Protein AF-X1LFN4-F1 (afdb_monomer_lite)

Foldseek 3Di:
DQADWDWDQDPVVRDTDTDRADNVRDDDPPQPCPDPVSPVPPPDPDDDPQWDWDQDPVVRDIDIDHPPDQWDADDVGQWIWGCDPDPPQRKTFTGDSVHTQWIQGNVRDIDGPDDFDWDFDDPDDDDDDDPPDDDDDQRQGTPDTRPPPDDNQEAEDEQPDPDPPDRAPPPPSDDQVQQQGWYQHPVVRDIDGRPGDDHPD

Secondary structure (DSSP, 8-state):
-PPPEEEEEETTTTEEEEEE--TTS--------SSTTSSTT---PPPPTTEEEEEETTTTEEEEEE----EEE-SSSS-EEES-SSTT---EEEEETTEEEEEE-TTS-EEES----EEEE--SSPPP--TT--------EEEEESSS---TT-EEE--SS-STT----SSS---GGGTT-EEEETTTTEEEE--------

Radius of gyration: 41.18 Å; chains: 1; bounding box: 76×44×119 Å

pLDDT: mean 80.74, std 12.99, range [44.16, 96.81]

Structure (mmCIF, N/CA/C/O backbone):
data_AF-X1LFN4-F1
#
_entry.id   AF-X1LFN4-F1
#
loop_
_atom_site.group_PDB
_atom_site.id
_atom_site.type_symbol
_atom_site.label_atom_id
_atom_site.label_alt_id
_atom_site.label_comp_id
_atom_site.label_asym_id
_atom_site.label_entity_id
_atom_site.label_seq_id
_atom_site.pdbx_PDB_ins_code
_atom_site.Cartn_x
_atom_site.Cartn_y
_atom_site.Cartn_z
_atom_site.occupancy
_atom_site.B_iso_or_equiv
_atom_site.auth_seq_id
_atom_site.auth_comp_id
_atom_site.auth_asym_id
_atom_site.auth_atom_id
_atom_site.pdbx_PDB_model_num
ATOM 1 N N . MET A 1 1 ? -19.724 29.012 64.030 1.00 47.12 1 MET A N 1
ATOM 2 C CA . MET A 1 1 ? -21.123 28.593 64.254 1.00 47.12 1 MET A CA 1
ATOM 3 C C . MET A 1 1 ? -21.216 27.139 63.834 1.00 47.12 1 MET A C 1
ATOM 5 O O . MET A 1 1 ? -20.793 26.833 62.727 1.00 47.12 1 MET A O 1
ATOM 9 N N . ALA A 1 2 ? -21.621 26.248 64.741 1.00 51.03 2 ALA A N 1
ATOM 10 C CA . ALA A 1 2 ? -21.773 24.825 64.441 1.00 51.03 2 ALA A CA 1
ATOM 11 C C . ALA A 1 2 ? -22.815 24.658 63.321 1.00 51.03 2 ALA A C 1
ATOM 13 O O . ALA A 1 2 ? -23.856 25.310 63.379 1.00 51.03 2 ALA A O 1
ATOM 14 N N . GLY A 1 3 ? -22.495 23.870 62.289 1.00 59.41 3 GLY A N 1
ATOM 15 C CA . GLY A 1 3 ? -23.338 23.700 61.101 1.00 59.41 3 GLY A CA 1
ATOM 16 C C . GLY A 1 3 ? -24.766 23.298 61.463 1.00 59.41 3 GLY A C 1
ATOM 17 O O . GLY A 1 3 ? -24.989 22.612 62.463 1.00 59.41 3 GLY A O 1
ATOM 18 N N . ALA A 1 4 ? -25.738 23.768 60.680 1.00 67.19 4 ALA A N 1
ATOM 19 C CA . ALA A 1 4 ? -27.135 23.422 60.890 1.00 67.19 4 ALA A CA 1
ATOM 20 C C . ALA A 1 4 ? -27.283 21.891 60.876 1.00 67.19 4 ALA A C 1
ATOM 22 O O . ALA A 1 4 ? -26.872 21.219 59.930 1.00 67.19 4 ALA A O 1
ATOM 23 N N . LEU A 1 5 ? -27.819 21.340 61.968 1.00 70.75 5 LEU A N 1
ATOM 24 C CA . LEU A 1 5 ? -28.066 19.909 62.094 1.00 70.75 5 LEU A CA 1
ATOM 25 C C . LEU A 1 5 ? -29.236 19.543 61.183 1.00 70.75 5 LEU A C 1
ATOM 27 O O . LEU A 1 5 ? -30.338 20.060 61.372 1.00 70.75 5 LEU A O 1
ATOM 31 N N . LEU A 1 6 ? -29.004 18.641 60.231 1.00 76.19 6 LEU A N 1
ATOM 32 C CA . LEU A 1 6 ? -30.079 18.050 59.448 1.00 76.19 6 LEU A CA 1
ATOM 33 C C . LEU A 1 6 ? -30.532 16.763 60.137 1.00 76.19 6 LEU A C 1
ATOM 35 O O . LEU A 1 6 ? -29.716 15.920 60.520 1.00 76.19 6 LEU A O 1
ATOM 39 N N . TRP A 1 7 ? -31.840 16.634 60.321 1.00 82.50 7 TRP A N 1
ATOM 40 C CA . TRP A 1 7 ? -32.456 15.444 60.889 1.00 82.50 7 TRP A CA 1
ATOM 41 C C . TRP A 1 7 ? -32.982 14.568 59.763 1.00 82.50 7 TRP A C 1
ATOM 43 O O . TRP A 1 7 ? -33.758 15.035 58.933 1.00 82.50 7 TRP A O 1
ATOM 53 N N . ILE A 1 8 ? -32.581 13.300 59.753 1.00 83.12 8 ILE A N 1
ATOM 54 C CA . ILE A 1 8 ? -33.081 12.305 58.800 1.00 83.12 8 ILE A CA 1
ATOM 55 C C . ILE A 1 8 ? -33.762 11.188 59.577 1.00 83.12 8 ILE A C 1
ATOM 57 O O . ILE A 1 8 ? -33.309 10.800 60.656 1.00 83.12 8 ILE A O 1
ATOM 61 N N . TRP A 1 9 ? -34.881 10.702 59.051 1.00 90.25 9 TRP A N 1
ATOM 62 C CA . TRP A 1 9 ? -35.584 9.560 59.611 1.00 90.25 9 TRP A CA 1
ATOM 63 C C . TRP A 1 9 ? -34.891 8.266 59.176 1.00 90.25 9 TRP A C 1
ATOM 65 O O . TRP A 1 9 ? -34.857 7.939 57.992 1.00 90.25 9 TRP A O 1
ATOM 75 N N . ASP A 1 10 ? -34.330 7.539 60.137 1.00 87.31 10 ASP A N 1
ATOM 76 C CA . ASP A 1 10 ? -33.771 6.206 59.943 1.00 87.31 10 ASP A CA 1
ATOM 77 C C . ASP A 1 10 ? -34.914 5.188 60.007 1.00 87.31 10 ASP A C 1
ATOM 79 O O . ASP A 1 10 ? -35.413 4.854 61.084 1.00 87.31 10 ASP A O 1
ATOM 83 N N . THR A 1 11 ? -35.357 4.722 58.839 1.00 86.81 11 THR A N 1
ATOM 84 C CA . THR A 1 11 ? -36.456 3.757 58.700 1.00 86.81 11 THR A CA 1
ATOM 85 C C . THR A 1 11 ? -36.099 2.367 59.215 1.00 86.81 11 THR A C 1
ATOM 87 O O . THR A 1 11 ? -36.998 1.651 59.648 1.00 86.81 11 THR A O 1
ATOM 90 N N . ALA A 1 12 ? -34.817 1.993 59.218 1.00 86.50 12 ALA A N 1
ATOM 91 C CA . ALA A 1 12 ? -34.370 0.696 59.718 1.00 86.50 12 ALA A CA 1
ATOM 92 C C . ALA A 1 12 ? -34.445 0.627 61.250 1.00 86.50 12 ALA A C 1
ATOM 94 O O . ALA A 1 12 ? -34.772 -0.418 61.806 1.00 86.50 12 ALA A O 1
ATOM 95 N N . ASN A 1 13 ? -34.185 1.747 61.932 1.00 89.25 13 ASN A N 1
ATOM 96 C CA . ASN A 1 13 ? -34.193 1.822 63.396 1.00 89.25 13 ASN A CA 1
ATOM 97 C C . ASN A 1 13 ? -35.365 2.630 63.985 1.00 89.25 13 ASN A C 1
ATOM 99 O O . ASN A 1 13 ? -35.433 2.796 65.203 1.00 89.25 13 ASN A O 1
ATOM 103 N N . GLY A 1 14 ? -36.262 3.160 63.148 1.00 93.88 14 GLY A N 1
ATOM 104 C CA . GLY A 1 14 ? -37.457 3.903 63.561 1.00 93.88 14 GLY A CA 1
ATOM 105 C C . GLY A 1 14 ? -37.169 5.154 64.396 1.00 93.88 14 GLY A C 1
ATOM 106 O O . GLY A 1 14 ? -37.887 5.421 65.361 1.00 93.88 14 GLY A O 1
ATOM 107 N N . LYS A 1 15 ? -36.102 5.901 64.086 1.00 95.06 15 LYS A N 1
ATOM 108 C CA . LYS A 1 15 ? -35.678 7.070 64.879 1.00 95.06 15 LYS A CA 1
ATOM 109 C C . LYS A 1 15 ? -35.123 8.203 64.018 1.00 95.06 15 LYS A C 1
ATOM 111 O O . LYS A 1 15 ? -34.596 7.976 62.936 1.00 95.06 15 LYS A O 1
ATOM 116 N N . TRP A 1 16 ? -35.166 9.431 64.532 1.00 90.25 16 TRP A N 1
ATOM 117 C CA . TRP A 1 16 ? -34.481 10.570 63.913 1.00 90.25 16 TRP A CA 1
ATOM 118 C C . TRP A 1 16 ? -32.980 10.545 64.240 1.00 90.25 16 TRP A C 1
ATOM 120 O O . TRP A 1 16 ? -32.598 10.511 65.412 1.00 90.25 16 TRP A O 1
ATOM 130 N N . VAL A 1 17 ? -32.127 10.592 63.215 1.00 88.06 17 VAL A N 1
ATOM 131 C CA . VAL A 1 17 ? -30.661 10.641 63.330 1.00 88.06 17 VAL A CA 1
ATOM 132 C C . VAL A 1 17 ? -30.157 12.012 62.880 1.00 88.06 17 VAL A C 1
ATOM 134 O O . VAL A 1 17 ? -30.643 12.578 61.900 1.00 88.06 17 VAL A O 1
ATOM 137 N N . LYS A 1 18 ? -29.187 12.564 63.618 1.00 85.31 18 LYS A N 1
ATOM 138 C CA . LYS A 1 18 ? -28.515 13.822 63.270 1.00 85.31 18 LYS A CA 1
ATOM 139 C C . LYS A 1 18 ? -27.381 13.542 62.294 1.00 85.31 18 LYS A C 1
ATOM 141 O O . LYS A 1 18 ? -26.503 12.743 62.611 1.00 85.31 18 LYS A O 1
ATOM 146 N N . LEU A 1 19 ? -27.351 14.259 61.179 1.00 76.69 19 LEU A N 1
ATOM 147 C CA . LEU A 1 19 ? -26.207 14.281 60.274 1.00 76.69 19 LEU A CA 1
ATOM 148 C C . LEU A 1 19 ? -25.595 15.680 60.242 1.00 76.69 19 LEU A C 1
ATOM 150 O O . LEU A 1 19 ? -26.296 16.695 60.309 1.00 76.69 19 LEU A O 1
ATOM 154 N N . ALA A 1 20 ? -24.264 15.724 60.195 1.00 66.94 20 ALA A N 1
ATOM 155 C CA . ALA A 1 20 ? -23.525 16.971 60.094 1.00 66.94 20 ALA A CA 1
ATOM 156 C C . ALA A 1 20 ? -23.717 17.549 58.683 1.00 66.94 20 ALA A C 1
ATOM 158 O O . ALA A 1 20 ? -23.165 17.030 57.715 1.00 66.94 20 ALA A O 1
ATOM 159 N N . GLY A 1 21 ? -24.534 18.597 58.567 1.00 68.00 21 GLY A N 1
ATOM 160 C CA . GLY A 1 21 ? -24.658 19.391 57.347 1.00 68.00 21 GLY A CA 1
ATOM 161 C C . GLY A 1 21 ? -23.534 20.422 57.223 1.00 68.00 21 GLY A C 1
ATOM 162 O O . GLY A 1 21 ? -22.809 20.707 58.181 1.00 68.00 21 GLY A O 1
ATOM 163 N N . THR A 1 22 ? -23.402 21.024 56.042 1.00 71.31 22 THR A N 1
ATOM 164 C CA . THR A 1 22 ? -22.570 22.222 55.865 1.00 71.31 22 THR A CA 1
ATOM 165 C C . THR A 1 22 ? -23.157 23.407 56.648 1.00 71.31 22 THR A C 1
ATOM 167 O O . THR A 1 22 ? -24.275 23.355 57.167 1.00 71.31 22 THR A O 1
ATOM 170 N N . ALA A 1 23 ? -22.427 24.524 56.732 1.00 69.88 23 ALA A N 1
ATOM 171 C CA . ALA A 1 23 ? -22.894 25.733 57.421 1.00 69.88 23 ALA A CA 1
ATOM 172 C C . ALA A 1 23 ? -24.222 26.302 56.870 1.00 69.88 23 ALA A C 1
ATOM 174 O O . ALA A 1 23 ? -24.888 27.061 57.567 1.00 69.88 23 ALA A O 1
ATOM 175 N N . THR A 1 24 ? -24.624 25.914 55.655 1.00 72.56 24 THR A N 1
ATOM 176 C CA . THR A 1 24 ? -25.891 26.299 55.013 1.00 72.56 24 THR A CA 1
ATOM 177 C C . THR A 1 24 ? -26.996 25.245 55.148 1.00 72.56 24 THR A C 1
ATOM 179 O O . THR A 1 24 ? -28.068 25.418 54.579 1.00 72.56 24 THR A O 1
ATOM 182 N N . GLY A 1 25 ? -26.764 24.155 55.890 1.00 68.31 25 GLY A N 1
ATOM 183 C CA . GLY A 1 25 ? -27.732 23.066 56.056 1.00 68.31 25 GLY A CA 1
ATOM 184 C C . GLY A 1 25 ? -27.851 22.137 54.845 1.00 68.31 25 GLY A C 1
ATOM 185 O O . GLY A 1 25 ? -28.771 21.325 54.794 1.00 68.31 25 GLY A O 1
ATOM 186 N N . ALA A 1 26 ? -26.930 22.227 53.881 1.00 68.88 26 ALA A N 1
ATOM 187 C CA . ALA A 1 26 ? -26.869 21.300 52.759 1.00 68.88 26 ALA A CA 1
ATOM 188 C C . ALA A 1 26 ? -26.078 20.042 53.145 1.00 68.88 26 ALA A C 1
ATOM 190 O O . ALA A 1 26 ? -25.039 20.118 53.804 1.00 68.88 26 ALA A O 1
ATOM 191 N N . MET A 1 27 ? -26.543 18.880 52.699 1.00 74.31 27 MET A N 1
ATOM 192 C CA . MET A 1 27 ? -25.713 17.680 52.645 1.00 74.31 27 MET A CA 1
ATOM 193 C C . MET A 1 27 ? -24.984 17.650 51.307 1.00 74.31 27 MET A C 1
ATOM 195 O O . MET A 1 27 ? -25.626 17.727 50.264 1.00 74.31 27 MET A O 1
ATOM 199 N N . SER A 1 28 ? -23.658 17.511 51.332 1.00 68.44 28 SER A N 1
ATOM 200 C CA . SER A 1 28 ? -22.906 17.136 50.135 1.00 68.44 28 SER A CA 1
ATOM 201 C C . SER A 1 28 ? -22.729 15.624 50.143 1.00 68.44 28 SER A C 1
ATOM 203 O O . SER A 1 28 ? -21.936 15.092 50.920 1.00 68.44 28 SER A O 1
ATOM 205 N N . ILE A 1 29 ? -23.511 14.929 49.322 1.00 72.81 29 ILE A N 1
ATOM 206 C CA . ILE A 1 29 ? -23.258 13.527 49.007 1.00 72.81 29 ILE A CA 1
ATOM 207 C C . ILE A 1 29 ? -22.219 13.550 47.887 1.00 72.81 29 ILE A C 1
ATOM 209 O O . ILE A 1 29 ? -22.562 13.696 46.717 1.00 72.81 29 ILE A O 1
ATOM 213 N N . HIS A 1 30 ? -20.938 13.466 48.247 1.00 66.88 30 HIS A N 1
ATOM 214 C CA . HIS A 1 30 ? -19.908 13.127 47.272 1.00 66.88 30 HIS A CA 1
ATOM 215 C C . HIS A 1 30 ? -20.067 11.637 46.981 1.00 66.88 30 HIS A C 1
ATOM 217 O O . HIS A 1 30 ? -19.590 10.803 47.749 1.00 66.88 30 HIS A O 1
ATOM 223 N N . ALA A 1 31 ? -20.786 11.301 45.911 1.00 65.50 31 ALA A N 1
ATOM 224 C CA . ALA A 1 31 ? -20.647 9.990 45.300 1.00 65.50 31 ALA A CA 1
ATOM 225 C C . ALA A 1 31 ? -19.212 9.924 44.769 1.00 65.50 31 ALA A C 1
ATOM 227 O O . ALA A 1 31 ? -18.900 10.489 43.722 1.00 65.50 31 ALA A O 1
ATOM 228 N N . ILE A 1 32 ? -18.311 9.360 45.567 1.00 71.81 32 ILE A 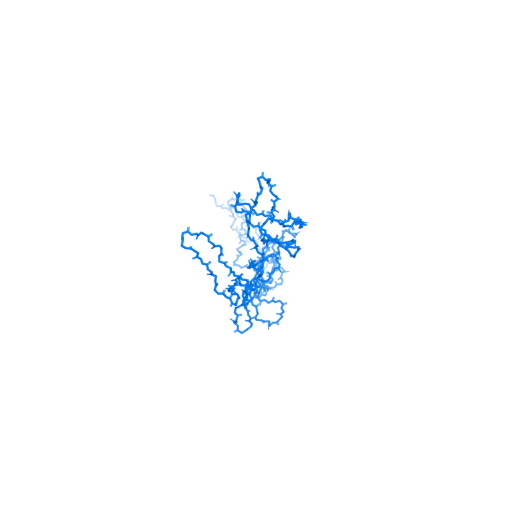N 1
ATOM 229 C CA . ILE A 1 32 ? -16.975 9.028 45.096 1.00 71.81 32 ILE A CA 1
ATOM 230 C C . ILE A 1 32 ? -17.191 7.880 44.112 1.00 71.81 32 ILE A C 1
ATOM 232 O O . ILE A 1 32 ? -17.697 6.829 44.492 1.00 71.81 32 ILE A O 1
ATOM 236 N N . VAL A 1 33 ? -16.909 8.140 42.840 1.00 72.81 33 VAL A N 1
ATOM 237 C CA . VAL A 1 33 ? -16.867 7.116 41.799 1.00 72.81 33 VAL A CA 1
ATOM 238 C C . VAL A 1 33 ? -15.421 6.640 41.779 1.00 72.81 33 VAL A C 1
ATOM 240 O O . VAL A 1 33 ? -14.576 7.270 41.144 1.00 72.81 33 VAL A O 1
ATOM 243 N N . ASP A 1 34 ? -15.120 5.599 42.551 1.00 78.94 34 ASP A N 1
ATOM 244 C CA . ASP A 1 34 ? -13.789 4.983 42.576 1.00 78.94 34 ASP A CA 1
ATOM 245 C C . ASP A 1 34 ? -13.587 4.106 41.331 1.00 78.94 34 ASP A C 1
ATOM 247 O O . ASP A 1 34 ? -12.476 3.965 40.817 1.00 78.94 34 ASP A O 1
ATOM 251 N N . TYR A 1 35 ? -14.686 3.570 40.802 1.00 74.50 35 TYR A N 1
ATOM 252 C CA . TYR A 1 35 ? -14.739 2.722 39.627 1.00 74.50 35 TYR A CA 1
ATOM 253 C C . TYR A 1 35 ? -15.950 3.069 38.752 1.00 74.50 35 TYR A C 1
ATOM 255 O O . TYR A 1 35 ? -16.990 3.522 39.221 1.00 74.50 35 TYR A O 1
ATOM 263 N N . LEU A 1 36 ? -15.855 2.804 37.445 1.00 70.62 36 LEU A N 1
ATOM 264 C CA . LEU A 1 36 ? -16.951 3.056 36.495 1.00 70.62 36 LEU A CA 1
ATOM 265 C C . LEU A 1 36 ? -18.222 2.233 36.770 1.00 70.62 36 LEU A C 1
ATOM 267 O O . LEU A 1 36 ? -19.265 2.542 36.211 1.00 70.62 36 LEU A O 1
ATOM 271 N N . ASN A 1 37 ? -18.169 1.191 37.599 1.00 68.56 37 ASN A N 1
ATOM 272 C CA . ASN A 1 37 ? -19.361 0.458 38.034 1.00 68.56 37 ASN A CA 1
ATOM 273 C C . ASN A 1 37 ? -20.065 1.106 39.243 1.00 68.56 37 ASN A C 1
ATOM 275 O O . ASN A 1 37 ? -21.159 0.667 39.589 1.00 68.56 37 ASN A O 1
ATOM 279 N N . ASP A 1 38 ? -19.494 2.148 39.859 1.00 71.44 38 ASP A N 1
ATOM 280 C CA . ASP A 1 38 ? -20.121 2.882 40.972 1.00 71.44 38 ASP A CA 1
ATOM 281 C C . ASP A 1 38 ? -21.223 3.844 40.496 1.00 71.44 38 ASP A C 1
ATOM 283 O O . ASP A 1 38 ? -22.054 4.311 41.279 1.00 71.44 38 ASP A O 1
ATOM 287 N N . ILE A 1 39 ? -21.275 4.129 39.193 1.00 75.06 39 ILE A N 1
ATOM 288 C CA . ILE A 1 39 ? -22.380 4.854 38.567 1.00 75.06 39 ILE A CA 1
ATOM 289 C C . ILE A 1 39 ? -23.522 3.869 38.282 1.00 75.06 39 ILE A C 1
ATOM 291 O O . ILE A 1 39 ? -23.602 3.252 37.226 1.00 75.06 39 ILE A O 1
ATOM 295 N N . GLY A 1 40 ? -24.414 3.707 39.265 1.00 61.28 40 GLY A N 1
ATOM 296 C CA . GLY A 1 40 ? -25.489 2.698 39.309 1.00 61.28 40 GLY A CA 1
ATOM 297 C C . GLY A 1 40 ? -26.567 2.734 38.210 1.00 61.28 40 GLY A C 1
ATOM 298 O O . GLY A 1 40 ? -27.538 1.993 38.320 1.00 61.28 40 GLY A O 1
ATOM 299 N N . ASP A 1 41 ? -26.409 3.555 37.168 1.00 69.56 41 ASP A N 1
ATOM 300 C CA . ASP A 1 41 ? -27.254 3.568 35.958 1.00 69.56 41 ASP A CA 1
ATOM 301 C C . ASP A 1 41 ? -26.476 3.178 34.684 1.00 69.56 41 ASP A C 1
ATOM 303 O O . ASP A 1 41 ? -26.932 3.347 33.556 1.00 69.56 41 ASP A O 1
ATOM 307 N N . VAL A 1 42 ? -25.268 2.630 34.827 1.00 69.25 42 VAL A N 1
ATOM 308 C CA . VAL A 1 42 ? -24.518 2.112 33.680 1.00 69.25 42 VAL A CA 1
ATOM 309 C C . VAL A 1 42 ? -24.939 0.675 33.404 1.00 69.25 42 VAL A C 1
ATOM 311 O O . VAL A 1 42 ? -24.252 -0.291 33.717 1.00 69.25 42 VAL A O 1
ATOM 314 N N . ASN A 1 43 ? -26.119 0.542 32.795 1.00 70.50 43 ASN A N 1
ATOM 315 C CA . ASN A 1 43 ? -26.619 -0.713 32.238 1.00 70.50 43 ASN A CA 1
ATOM 316 C C . ASN A 1 43 ? -26.103 -0.915 30.802 1.00 70.50 43 ASN A C 1
ATOM 318 O O . ASN A 1 43 ? -26.878 -1.024 29.850 1.00 70.50 43 ASN A O 1
ATOM 322 N N . VAL A 1 44 ? -24.779 -0.917 30.638 1.00 72.12 44 VAL A N 1
ATOM 323 C CA . VAL A 1 44 ? -24.126 -1.253 29.365 1.00 72.12 44 VAL A CA 1
ATOM 324 C C . VAL A 1 44 ? -23.416 -2.594 29.501 1.00 72.12 44 VAL A C 1
ATOM 326 O O . VAL A 1 44 ? -22.919 -2.942 30.572 1.00 72.12 44 VAL A O 1
ATOM 329 N N . ALA A 1 45 ? -23.389 -3.372 28.417 1.00 74.56 45 ALA A N 1
ATOM 330 C CA . ALA A 1 45 ? -22.650 -4.627 28.391 1.00 74.56 45 ALA A CA 1
ATOM 331 C C . ALA A 1 45 ? -21.172 -4.378 28.734 1.00 74.56 45 ALA A C 1
ATOM 333 O O . ALA A 1 45 ? -20.596 -3.371 28.313 1.00 74.56 45 ALA A O 1
ATOM 334 N N . ALA A 1 46 ? -20.568 -5.299 29.491 1.00 77.12 46 ALA A N 1
ATOM 335 C CA . ALA A 1 46 ? -19.152 -5.217 29.819 1.00 77.12 46 ALA A CA 1
ATOM 336 C C . ALA A 1 46 ? -18.322 -5.110 28.524 1.00 77.12 46 ALA A C 1
ATOM 338 O O . ALA A 1 46 ? -18.611 -5.836 27.566 1.00 77.12 46 ALA A O 1
ATOM 339 N N . PRO A 1 47 ? -17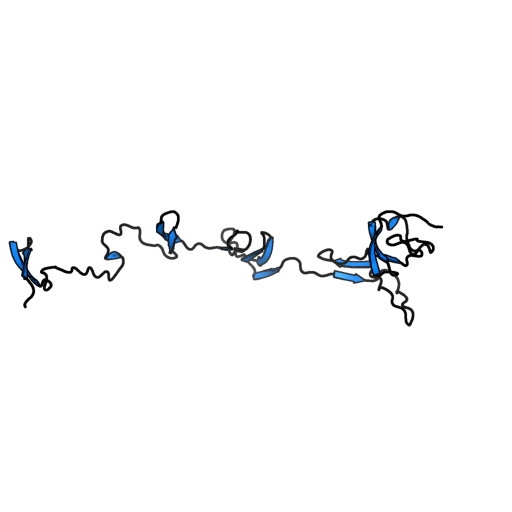.309 -4.228 28.470 1.00 79.88 47 PRO A N 1
ATOM 340 C CA . PRO A 1 47 ? -16.410 -4.176 27.330 1.00 79.88 47 PRO A CA 1
ATOM 341 C C . PRO A 1 47 ? -15.727 -5.532 27.143 1.00 79.88 47 PRO A C 1
ATOM 343 O O . PRO A 1 47 ? -15.322 -6.170 28.114 1.00 79.88 47 PRO A O 1
ATOM 346 N N . THR A 1 48 ? -15.574 -5.955 25.894 1.00 85.81 48 THR A N 1
ATOM 347 C CA . THR A 1 48 ? -14.698 -7.076 25.536 1.00 85.81 48 THR A CA 1
ATOM 348 C C . THR A 1 48 ? -13.265 -6.578 25.359 1.00 85.81 48 THR A C 1
ATOM 350 O O . THR A 1 48 ? -13.049 -5.414 25.008 1.00 85.81 48 THR A O 1
ATOM 353 N N . ASP A 1 49 ? -12.283 -7.460 25.544 1.00 86.94 49 ASP A N 1
ATOM 354 C CA . ASP A 1 49 ? -10.883 -7.150 25.242 1.00 86.94 49 ASP A CA 1
ATOM 355 C C . ASP A 1 49 ? -10.721 -6.632 23.802 1.00 86.94 49 ASP A C 1
ATOM 357 O O . ASP A 1 49 ? -11.407 -7.070 22.875 1.00 86.94 49 ASP A O 1
ATOM 361 N N . GLY A 1 50 ? -9.820 -5.662 23.618 1.00 85.25 50 GLY A N 1
ATOM 362 C CA . GLY A 1 50 ? -9.552 -5.039 22.316 1.00 85.25 50 GLY A CA 1
ATOM 363 C C . GLY A 1 50 ? -10.559 -3.965 21.884 1.00 85.25 50 GLY A C 1
ATOM 364 O O . GLY A 1 50 ? -10.425 -3.412 20.793 1.00 85.25 50 GLY A O 1
ATOM 365 N N . TYR A 1 51 ? -11.553 -3.633 22.711 1.00 90.00 51 TYR A N 1
ATOM 366 C CA . TYR A 1 51 ? -12.425 -2.485 22.462 1.00 90.00 51 TYR A CA 1
ATOM 367 C C . TYR A 1 51 ? -11.776 -1.180 22.939 1.00 90.00 51 TYR A C 1
ATOM 369 O O . TYR A 1 51 ? -11.137 -1.128 23.988 1.00 90.00 51 TYR A O 1
ATOM 377 N N . VAL A 1 52 ? -11.991 -0.104 22.182 1.00 90.19 52 VAL A N 1
ATOM 378 C CA . VAL A 1 52 ? -11.624 1.268 22.558 1.00 90.19 52 VAL A CA 1
ATOM 379 C C . VAL A 1 52 ? -12.865 2.145 22.652 1.00 90.19 52 VAL A C 1
ATOM 381 O O . VAL A 1 52 ? -13.858 1.916 21.958 1.00 90.19 52 VAL A O 1
ATOM 384 N N . LEU A 1 53 ? -12.796 3.168 23.503 1.00 91.06 53 LEU A N 1
ATOM 385 C CA . LEU A 1 53 ? -13.791 4.232 23.537 1.00 91.06 53 LEU A CA 1
ATOM 386 C C . LEU A 1 53 ? -13.513 5.205 22.386 1.00 91.06 53 LEU A C 1
ATOM 388 O O . LEU A 1 53 ? -12.395 5.704 22.258 1.00 91.06 53 LEU A O 1
ATOM 392 N N . TYR A 1 54 ? -14.514 5.483 21.558 1.00 90.81 54 TYR A N 1
ATOM 393 C CA . TYR A 1 54 ? -14.423 6.475 20.489 1.00 90.81 54 TYR A CA 1
ATOM 394 C C . TYR A 1 54 ? -15.626 7.417 20.533 1.00 90.81 54 TYR A C 1
ATOM 396 O O . TYR A 1 54 ? -16.694 7.058 21.025 1.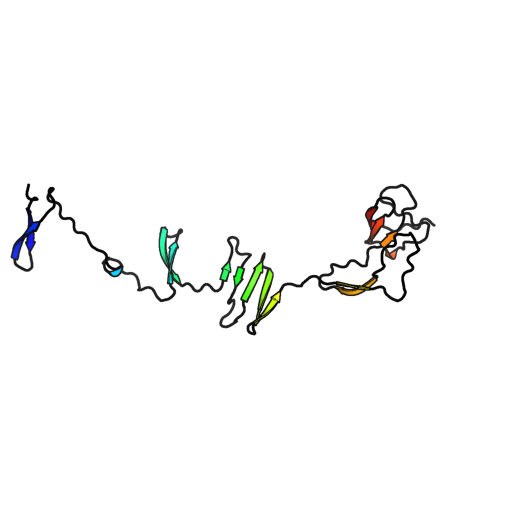00 90.81 54 TYR A O 1
ATOM 404 N N . TRP A 1 55 ? -15.439 8.637 20.039 1.00 94.94 55 TRP A N 1
ATOM 405 C CA . TRP A 1 55 ? -16.518 9.608 19.889 1.00 94.94 55 TRP A CA 1
ATOM 406 C C . TRP A 1 55 ? -17.281 9.343 18.587 1.00 94.94 55 TRP A C 1
ATOM 408 O O . TRP A 1 55 ? -16.684 9.356 17.510 1.00 94.94 55 TRP A O 1
ATOM 418 N N . ASP A 1 56 ? -18.587 9.100 18.681 1.00 94.00 56 ASP A N 1
ATOM 419 C CA . ASP A 1 56 ? -19.484 8.984 17.532 1.00 94.00 56 ASP A CA 1
ATOM 420 C C . ASP A 1 56 ? -20.177 10.333 17.301 1.00 94.00 56 ASP A C 1
ATOM 422 O O . ASP A 1 56 ? -21.132 10.678 17.993 1.00 94.00 56 ASP A O 1
ATOM 426 N N . GLU A 1 57 ? -19.699 11.104 16.321 1.00 96.62 57 GLU A N 1
ATOM 427 C CA . GLU A 1 57 ? -20.249 12.427 15.996 1.00 96.62 57 GLU A CA 1
ATOM 428 C C . GLU A 1 57 ? -21.711 12.369 15.530 1.00 96.62 57 GLU A C 1
ATOM 430 O O . GLU A 1 57 ? -22.478 13.286 15.810 1.00 96.62 57 GLU A O 1
ATOM 435 N N . THR A 1 58 ? -22.126 11.277 14.876 1.00 95.31 58 THR A N 1
ATOM 436 C CA . THR A 1 58 ? -23.512 11.122 14.406 1.00 95.31 58 THR A CA 1
ATOM 437 C C . THR A 1 58 ? -24.467 10.907 15.577 1.00 95.31 58 THR A C 1
ATOM 439 O O . THR A 1 58 ? -25.593 11.401 15.557 1.00 95.31 58 THR A O 1
ATOM 442 N N . ALA A 1 59 ? -24.024 10.178 16.601 1.00 92.44 59 ALA A N 1
ATOM 443 C CA . ALA A 1 59 ? -24.816 9.928 17.801 1.00 92.44 59 ALA A CA 1
ATOM 444 C C . ALA A 1 59 ? -24.616 10.984 18.904 1.00 92.44 59 ALA A C 1
ATOM 446 O O . ALA A 1 59 ? -25.441 11.075 19.810 1.00 92.44 59 ALA A O 1
ATOM 447 N N . GLY A 1 60 ? -23.550 11.786 18.831 1.00 95.62 60 GLY A N 1
ATOM 448 C CA . GLY A 1 60 ? -23.202 12.777 19.848 1.00 95.62 60 GLY A CA 1
ATOM 449 C C . GLY A 1 60 ? -22.790 12.158 21.187 1.00 95.62 60 GLY A C 1
ATOM 450 O O . GLY A 1 60 ? -23.005 12.774 22.231 1.00 95.62 60 GLY A O 1
ATOM 451 N N . GLU A 1 61 ? -22.236 10.942 21.178 1.00 94.69 61 GLU A N 1
ATOM 452 C CA . GLU A 1 61 ? -21.893 10.194 22.392 1.00 94.69 61 GLU A CA 1
ATOM 453 C C . GLU A 1 61 ? -20.620 9.347 22.232 1.00 94.69 61 GLU A C 1
ATOM 455 O O . GLU A 1 61 ? -20.181 9.029 21.123 1.00 94.69 61 GLU A O 1
ATOM 460 N N . PHE A 1 62 ? -20.023 8.955 23.361 1.00 91.88 62 PHE A N 1
ATOM 461 C CA . PHE A 1 62 ? -18.939 7.975 23.371 1.00 91.88 62 PHE A CA 1
ATOM 462 C C . PHE A 1 62 ? -19.492 6.557 23.219 1.00 91.88 62 PHE A C 1
ATOM 464 O O . PHE A 1 62 ? -20.398 6.156 23.947 1.00 91.88 62 PHE A O 1
ATOM 471 N N . LYS A 1 63 ? -18.895 5.769 22.323 1.00 88.19 63 LYS A N 1
ATOM 472 C CA . LYS A 1 63 ? -19.241 4.363 22.090 1.00 88.19 63 LYS A CA 1
ATOM 473 C C . LYS A 1 63 ? -18.016 3.466 22.179 1.00 88.19 63 LYS A C 1
ATOM 475 O O . LYS A 1 63 ? -16.882 3.910 22.010 1.00 88.19 63 LYS A O 1
ATOM 480 N N . LEU A 1 64 ? -18.248 2.181 22.430 1.00 89.75 64 LEU A N 1
ATOM 481 C CA . LEU A 1 64 ? -17.213 1.154 22.360 1.00 89.75 64 LEU A CA 1
ATOM 482 C C . LEU A 1 64 ? -17.088 0.649 20.916 1.00 89.75 64 LEU A C 1
ATOM 484 O O . LEU A 1 64 ? -18.092 0.346 20.272 1.00 89.75 64 LEU A O 1
ATOM 488 N N . LYS A 1 65 ? -15.860 0.520 20.413 1.00 88.38 65 LYS A N 1
ATOM 489 C CA . LYS A 1 65 ? -15.564 -0.055 19.094 1.00 88.38 65 LYS A CA 1
ATOM 490 C C . LYS A 1 65 ? -14.461 -1.087 19.209 1.00 88.38 65 LYS A C 1
ATOM 492 O O . LYS A 1 65 ? -13.412 -0.800 19.776 1.00 88.38 65 LYS A O 1
ATOM 497 N N . ALA A 1 66 ? -14.694 -2.267 18.643 1.00 87.06 66 ALA A N 1
ATOM 498 C CA . ALA A 1 66 ? -13.656 -3.276 18.500 1.00 87.06 66 ALA A CA 1
ATOM 499 C C . ALA A 1 66 ? -12.530 -2.735 17.609 1.00 87.06 66 ALA A C 1
ATOM 501 O O . ALA A 1 66 ? -12.785 -2.263 16.495 1.00 87.06 66 ALA A O 1
ATOM 502 N N . VAL A 1 67 ? -11.286 -2.820 18.074 1.00 84.00 67 VAL A N 1
ATOM 503 C CA . VAL A 1 67 ? -10.111 -2.538 17.247 1.00 84.00 67 VAL A CA 1
ATOM 504 C C . VAL A 1 67 ? -9.759 -3.803 16.474 1.00 84.00 67 VAL A C 1
ATOM 506 O O . VAL A 1 67 ? -8.908 -4.587 16.870 1.00 84.00 67 VAL A O 1
ATOM 509 N N . VAL A 1 68 ? -10.446 -3.998 15.353 1.00 74.81 68 VAL A N 1
ATOM 510 C CA . VAL A 1 68 ? -10.155 -5.031 14.339 1.00 74.81 68 VAL A CA 1
ATOM 511 C C . VAL A 1 68 ? -9.500 -4.401 13.106 1.00 74.81 68 VAL A C 1
ATOM 513 O O . VAL A 1 68 ? -9.794 -4.745 11.966 1.00 74.81 68 VAL A O 1
ATOM 516 N N . GLY A 1 69 ? -8.666 -3.384 13.328 1.00 74.06 69 GLY A N 1
ATOM 517 C CA . GLY A 1 69 ? -8.055 -2.616 12.251 1.00 74.06 69 GLY A CA 1
ATOM 518 C C . GLY A 1 69 ? -6.997 -3.433 11.519 1.00 74.06 69 GLY A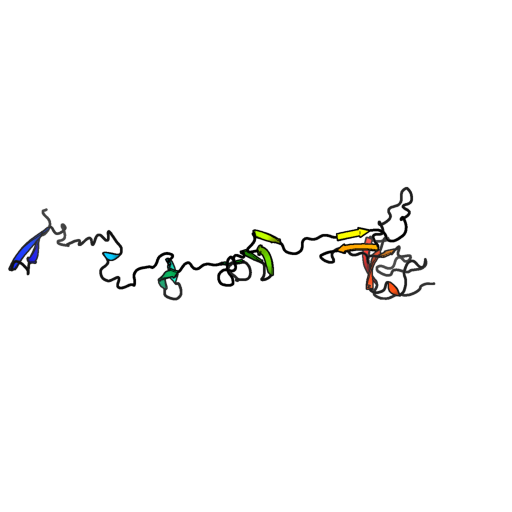 C 1
ATOM 519 O O . GLY A 1 69 ? -5.853 -3.468 11.949 1.00 74.06 69 GLY A O 1
ATOM 520 N N . THR A 1 70 ? -7.358 -4.019 10.380 1.00 87.62 70 THR A N 1
ATOM 521 C CA . THR A 1 70 ? -6.408 -4.653 9.449 1.00 87.62 70 THR A CA 1
ATOM 522 C C . THR A 1 70 ? -5.771 -3.641 8.494 1.00 87.62 70 THR A C 1
ATOM 524 O O . THR A 1 70 ? -5.099 -4.017 7.534 1.00 87.62 70 THR A O 1
ATOM 527 N N . LYS A 1 71 ? -6.028 -2.344 8.704 1.00 91.81 71 LYS A N 1
ATOM 528 C CA . LYS A 1 71 ? -5.703 -1.285 7.756 1.00 91.81 71 LYS A CA 1
ATOM 529 C C . LYS A 1 71 ? -5.456 0.059 8.436 1.00 91.81 71 LYS A C 1
ATOM 531 O O . LYS A 1 71 ? -6.243 0.482 9.280 1.00 91.81 71 LYS A O 1
ATOM 536 N N . ILE A 1 72 ? -4.414 0.754 7.994 1.00 93.12 72 ILE A N 1
ATOM 537 C CA . ILE A 1 72 ? -4.232 2.201 8.160 1.00 93.12 72 ILE A CA 1
ATOM 538 C C . ILE A 1 72 ? -4.655 2.843 6.839 1.00 93.12 72 ILE A C 1
ATOM 540 O O . ILE A 1 72 ? -4.200 2.398 5.792 1.00 93.12 72 ILE A O 1
ATOM 544 N N . ILE A 1 73 ? -5.526 3.848 6.868 1.00 94.62 73 ILE A N 1
ATOM 545 C CA . ILE A 1 73 ? -6.065 4.511 5.672 1.00 94.62 73 ILE A CA 1
ATOM 546 C C . ILE A 1 73 ? -6.045 6.027 5.865 1.00 94.62 73 ILE A C 1
ATOM 548 O O . ILE A 1 73 ? -6.169 6.500 6.998 1.00 94.62 73 ILE A O 1
ATOM 552 N N . ASP A 1 74 ? -5.846 6.771 4.784 1.00 96.06 74 ASP A N 1
ATOM 553 C CA . ASP A 1 74 ? -5.925 8.227 4.785 1.00 96.06 74 ASP A CA 1
ATOM 554 C C . ASP A 1 74 ? -7.371 8.749 4.670 1.00 96.06 74 ASP A C 1
ATOM 556 O O . ASP A 1 74 ? -8.342 8.007 4.839 1.00 96.06 74 ASP A O 1
ATOM 560 N N . ALA A 1 75 ? -7.521 10.066 4.498 1.00 96.12 75 ALA A N 1
ATOM 561 C CA . ALA A 1 75 ? -8.809 10.744 4.623 1.00 96.12 75 ALA A CA 1
ATOM 562 C C . ALA A 1 75 ? -9.738 10.544 3.416 1.00 96.12 75 ALA A C 1
ATOM 564 O O . ALA A 1 75 ? -10.956 10.517 3.596 1.00 96.12 75 ALA A O 1
ATOM 565 N N . ASP A 1 76 ? -9.190 10.436 2.205 1.00 94.44 76 ASP A N 1
ATOM 566 C CA . ASP A 1 76 ? -9.971 10.204 0.984 1.00 94.44 76 ASP A CA 1
ATOM 567 C C . ASP A 1 76 ? -10.069 8.715 0.612 1.00 94.44 76 ASP A C 1
ATOM 569 O O . ASP A 1 76 ? -10.927 8.330 -0.186 1.00 94.44 76 ASP A O 1
ATOM 573 N N . GLY A 1 77 ? -9.286 7.866 1.278 1.00 93.94 77 GLY A N 1
ATOM 574 C CA . GLY A 1 77 ? -9.423 6.423 1.234 1.00 93.94 77 GLY A CA 1
ATOM 575 C C . GLY A 1 77 ? -8.655 5.753 0.103 1.00 93.94 77 GLY A C 1
ATOM 576 O O . GLY A 1 77 ? -8.859 4.555 -0.126 1.00 93.94 77 GLY A O 1
ATOM 577 N N . ASP A 1 78 ? -7.798 6.483 -0.612 1.00 95.31 78 ASP A N 1
ATOM 578 C CA . ASP A 1 78 ? -7.039 5.941 -1.738 1.00 95.31 78 ASP A CA 1
ATOM 579 C C . ASP A 1 78 ? -5.625 5.471 -1.362 1.00 95.31 78 ASP A C 1
ATOM 581 O O . ASP A 1 78 ? -5.009 4.689 -2.101 1.00 95.31 78 ASP A O 1
ATOM 585 N N . THR A 1 79 ? -5.135 5.876 -0.189 1.00 96.81 79 THR A N 1
ATOM 586 C CA . THR A 1 79 ? -3.805 5.532 0.306 1.00 96.81 79 THR A CA 1
ATOM 587 C C . THR A 1 79 ? -3.927 4.741 1.603 1.00 96.81 79 THR A C 1
ATOM 589 O O . THR A 1 79 ? -4.561 5.162 2.574 1.00 96.81 79 THR A O 1
ATOM 592 N N . SER A 1 80 ? -3.334 3.543 1.632 1.00 96.06 80 SER A N 1
ATOM 593 C CA . SER A 1 80 ? -3.488 2.637 2.772 1.00 96.06 80 SER A CA 1
ATOM 594 C C . SER A 1 80 ? -2.303 1.703 3.001 1.00 96.06 80 SER A C 1
ATOM 596 O O . SER A 1 80 ? -1.535 1.398 2.091 1.00 96.06 80 SER A O 1
ATOM 598 N N . VAL A 1 81 ? -2.182 1.213 4.235 1.00 95.94 81 VAL A N 1
ATOM 599 C CA . VAL A 1 81 ? -1.361 0.055 4.599 1.00 95.94 81 VAL A CA 1
ATOM 600 C C . VAL A 1 81 ? -2.295 -1.033 5.117 1.00 95.94 81 VAL A C 1
ATOM 602 O O . VAL A 1 81 ? -2.916 -0.848 6.159 1.00 95.94 81 VAL A O 1
ATOM 605 N N . ASP A 1 82 ? -2.401 -2.144 4.394 1.00 94.94 82 ASP A N 1
ATOM 606 C CA . ASP A 1 82 ? -3.273 -3.281 4.701 1.00 94.94 82 ASP A CA 1
ATOM 607 C C . ASP A 1 82 ? -2.422 -4.442 5.242 1.00 94.94 82 ASP A C 1
ATOM 609 O O . ASP A 1 82 ? -1.410 -4.770 4.629 1.00 94.94 82 ASP A O 1
ATOM 613 N N . VAL A 1 83 ? -2.826 -5.088 6.336 1.00 93.19 83 VAL A N 1
ATOM 614 C CA . VAL A 1 83 ? -2.197 -6.324 6.850 1.00 93.19 83 VAL A CA 1
ATOM 615 C C . VAL A 1 83 ? -3.038 -7.578 6.588 1.00 93.19 83 VAL A C 1
ATOM 617 O O . VAL A 1 83 ? -2.502 -8.677 6.604 1.00 93.19 83 VAL A O 1
ATOM 620 N N . GLU A 1 84 ? -4.340 -7.424 6.311 1.00 87.12 84 GLU A N 1
ATOM 621 C CA . GLU A 1 84 ? -5.249 -8.531 5.974 1.00 87.12 84 GLU A CA 1
ATOM 622 C C . GLU A 1 84 ? -6.378 -8.023 5.055 1.00 87.12 84 GLU A C 1
ATOM 624 O O . GLU A 1 84 ? -7.136 -7.119 5.430 1.00 87.12 84 GLU A O 1
ATOM 629 N N . GLN A 1 85 ? -6.506 -8.589 3.846 1.00 87.19 85 GLN A N 1
ATOM 630 C CA . GLN A 1 85 ? -7.690 -8.408 2.979 1.00 87.19 85 GLN A CA 1
ATOM 631 C C . GLN A 1 85 ? -8.600 -9.645 2.974 1.00 87.19 85 GLN A C 1
ATOM 633 O O . GLN A 1 85 ? -9.790 -9.536 2.673 1.00 87.19 85 GLN A O 1
ATOM 638 N N . ALA A 1 86 ? -8.049 -10.801 3.340 1.00 86.44 86 ALA A N 1
ATOM 639 C CA . ALA A 1 86 ? -8.754 -12.042 3.621 1.00 86.44 86 ALA A CA 1
ATOM 640 C C . ALA A 1 86 ? -8.205 -12.659 4.919 1.00 86.44 86 ALA A C 1
ATOM 642 O O . ALA A 1 86 ? -7.128 -12.281 5.380 1.00 86.44 86 ALA A O 1
ATOM 643 N N . ALA A 1 87 ? -8.954 -13.591 5.512 1.00 88.19 87 ALA A N 1
ATOM 644 C CA . ALA A 1 87 ? -8.516 -14.289 6.717 1.00 88.19 87 ALA A CA 1
ATOM 645 C C . ALA A 1 87 ? -7.221 -15.073 6.455 1.00 88.19 87 ALA A C 1
ATOM 647 O O . ALA A 1 87 ? -7.155 -15.801 5.463 1.00 88.19 87 ALA A O 1
ATOM 648 N N . ASP A 1 88 ? -6.256 -14.944 7.372 1.00 87.12 88 ASP A N 1
ATOM 649 C CA . ASP A 1 88 ? -4.996 -15.708 7.390 1.00 87.12 88 ASP A CA 1
ATOM 650 C C . ASP A 1 88 ? -4.144 -15.522 6.123 1.00 87.12 88 ASP A C 1
ATOM 652 O O . ASP A 1 88 ? -3.494 -16.439 5.630 1.00 87.12 88 ASP A O 1
ATOM 656 N N . GLU A 1 89 ? -4.210 -14.331 5.524 1.00 93.19 89 GLU A N 1
ATOM 657 C CA . GLU A 1 89 ? -3.456 -14.057 4.307 1.00 93.19 89 GLU A CA 1
ATOM 658 C C . GLU A 1 89 ? -1.962 -13.836 4.589 1.00 93.19 89 GLU A C 1
ATOM 660 O O . GLU A 1 89 ? -1.139 -14.152 3.735 1.00 93.19 89 GLU A O 1
ATOM 665 N N . ASP A 1 90 ? -1.610 -13.318 5.771 1.00 93.44 90 ASP A N 1
ATOM 666 C CA . ASP A 1 90 ? -0.239 -12.983 6.187 1.00 93.44 90 ASP A CA 1
ATOM 667 C C . ASP A 1 90 ? 0.506 -12.055 5.205 1.00 93.44 90 ASP A C 1
ATOM 669 O O . ASP A 1 90 ? 1.725 -12.126 5.045 1.00 93.44 90 ASP A O 1
ATOM 673 N N . ILE A 1 91 ? -0.215 -11.157 4.524 1.00 94.94 91 ILE A N 1
ATOM 674 C CA . ILE A 1 91 ? 0.356 -10.250 3.517 1.00 94.94 91 ILE A CA 1
ATOM 675 C C . ILE A 1 91 ? 0.197 -8.795 3.945 1.00 94.94 91 ILE A C 1
ATOM 677 O O . ILE A 1 91 ? -0.915 -8.313 4.155 1.00 94.94 91 ILE A O 1
ATOM 681 N N . ILE A 1 92 ? 1.305 -8.048 3.931 1.00 95.56 92 ILE A N 1
ATOM 682 C CA . ILE A 1 92 ? 1.297 -6.592 4.132 1.00 95.56 92 ILE A CA 1
ATOM 683 C C . ILE A 1 92 ? 1.333 -5.886 2.776 1.00 95.56 92 ILE A C 1
ATOM 685 O O . ILE A 1 92 ? 2.198 -6.168 1.948 1.00 95.56 92 ILE A O 1
ATOM 689 N N . ARG A 1 93 ? 0.435 -4.925 2.548 1.00 95.38 93 ARG A N 1
ATOM 690 C CA . ARG A 1 93 ? 0.356 -4.132 1.312 1.00 95.38 93 ARG A CA 1
ATOM 691 C C . ARG A 1 93 ? 0.368 -2.649 1.610 1.00 95.38 93 ARG A C 1
ATOM 693 O O . ARG A 1 93 ? -0.363 -2.201 2.481 1.00 95.38 93 ARG A O 1
ATOM 700 N N . GLY A 1 94 ? 1.130 -1.882 0.842 1.00 96.00 94 GLY A N 1
ATOM 701 C CA . GLY A 1 94 ? 1.029 -0.426 0.790 1.00 96.00 94 GLY A CA 1
ATOM 702 C C . GLY A 1 94 ? 0.414 0.002 -0.535 1.00 96.00 94 GLY A C 1
ATOM 703 O O . GLY A 1 94 ? 0.925 -0.378 -1.590 1.00 96.00 94 GLY A O 1
ATOM 704 N N . LYS A 1 95 ? -0.661 0.788 -0.489 1.00 95.56 95 LYS A N 1
ATOM 705 C CA . LYS A 1 95 ? -1.343 1.360 -1.654 1.00 95.56 95 LYS A CA 1
ATOM 706 C C . LYS A 1 95 ? -1.187 2.874 -1.676 1.00 95.56 95 LYS A C 1
ATOM 708 O O . LYS A 1 95 ? -1.236 3.498 -0.621 1.00 95.56 95 LYS A O 1
ATOM 713 N N . VAL A 1 96 ? -1.028 3.439 -2.870 1.00 95.56 96 VAL A N 1
ATOM 714 C CA . VAL A 1 96 ? -1.000 4.886 -3.129 1.00 95.56 96 VAL A CA 1
ATOM 715 C C . VAL A 1 96 ? -1.903 5.160 -4.323 1.00 95.56 96 VAL A C 1
ATOM 717 O O . VAL A 1 96 ? -1.731 4.516 -5.361 1.00 95.56 96 VAL A O 1
ATOM 720 N N . ALA A 1 97 ? -2.864 6.077 -4.185 1.00 94.94 97 ALA A N 1
ATOM 721 C CA . ALA A 1 97 ? -3.851 6.369 -5.230 1.00 94.94 97 ALA A CA 1
ATOM 722 C C . ALA A 1 97 ? -4.548 5.098 -5.773 1.00 94.94 97 ALA A C 1
ATOM 724 O O . ALA A 1 97 ? -4.742 4.922 -6.977 1.00 94.94 97 ALA A O 1
ATOM 725 N N . GLY A 1 98 ? -4.847 4.146 -4.883 1.00 91.56 98 GLY A N 1
ATOM 726 C CA . GLY A 1 98 ? -5.470 2.860 -5.206 1.00 91.56 98 GLY A CA 1
ATOM 727 C C . GLY A 1 98 ? -4.550 1.799 -5.831 1.00 91.56 98 GLY A C 1
ATOM 728 O O . GLY A 1 98 ? -4.991 0.665 -6.020 1.00 91.56 98 GLY A O 1
ATOM 729 N N . VAL A 1 99 ? -3.282 2.111 -6.122 1.00 91.44 99 VAL A N 1
ATOM 730 C CA . VAL A 1 99 ? -2.312 1.184 -6.734 1.00 91.44 99 VAL A CA 1
ATOM 731 C C . VAL A 1 99 ? -1.385 0.589 -5.674 1.00 91.44 99 VAL A C 1
ATOM 733 O O . VAL A 1 99 ? -0.862 1.309 -4.829 1.00 91.44 99 VAL A O 1
ATOM 736 N N . GLU A 1 100 ? -1.139 -0.724 -5.723 1.00 94.12 100 GLU A N 1
ATOM 737 C CA . GLU A 1 100 ? -0.188 -1.398 -4.826 1.00 94.12 100 GLU A CA 1
ATOM 738 C C . GLU A 1 100 ? 1.260 -0.977 -5.140 1.00 94.12 100 GLU A C 1
ATOM 740 O O . GLU A 1 100 ? 1.797 -1.265 -6.211 1.00 94.12 100 GLU A O 1
ATOM 745 N N . ALA A 1 101 ? 1.886 -0.278 -4.194 1.00 93.94 101 ALA A N 1
ATOM 746 C CA . ALA A 1 101 ? 3.257 0.223 -4.273 1.00 93.94 101 ALA A CA 1
ATOM 747 C C . ALA A 1 101 ? 4.252 -0.640 -3.476 1.00 93.94 101 ALA A C 1
ATOM 749 O O . ALA A 1 101 ? 5.431 -0.723 -3.833 1.00 93.94 101 ALA A O 1
ATOM 750 N N . LEU A 1 102 ? 3.771 -1.296 -2.416 1.00 94.06 102 LEU A N 1
ATOM 751 C CA . LEU A 1 102 ? 4.518 -2.210 -1.553 1.00 94.06 102 LEU A CA 1
ATOM 752 C C . LEU A 1 102 ? 3.702 -3.483 -1.348 1.00 94.06 102 LEU A C 1
ATOM 754 O O . LEU A 1 102 ? 2.508 -3.414 -1.074 1.00 94.06 102 LEU A O 1
ATOM 758 N N . HIS A 1 103 ? 4.371 -4.625 -1.392 1.00 94.75 103 HIS A N 1
ATOM 759 C CA . HIS A 1 103 ? 3.793 -5.921 -1.081 1.00 94.75 103 HIS A CA 1
ATOM 760 C C . HIS A 1 103 ? 4.825 -6.761 -0.336 1.00 94.75 103 HIS A C 1
ATOM 762 O O . HIS A 1 103 ? 5.948 -6.917 -0.806 1.00 94.75 103 HIS A O 1
ATOM 768 N N . ILE A 1 104 ? 4.465 -7.296 0.824 1.00 96.00 104 ILE A N 1
ATOM 769 C CA . ILE A 1 104 ? 5.257 -8.267 1.577 1.00 96.00 104 ILE A CA 1
ATOM 770 C C . ILE A 1 104 ? 4.421 -9.534 1.651 1.00 96.00 104 ILE A C 1
ATOM 772 O O . ILE A 1 104 ? 3.386 -9.554 2.309 1.00 96.00 104 ILE A O 1
ATOM 776 N N . SER A 1 105 ? 4.861 -10.565 0.938 1.00 95.06 105 SER A N 1
ATOM 777 C CA . SER A 1 105 ? 4.168 -11.856 0.886 1.00 95.06 105 SER A CA 1
ATOM 778 C C . SER A 1 105 ? 4.196 -12.588 2.236 1.00 95.06 105 SER A C 1
ATOM 780 O O . SER A 1 105 ? 5.060 -12.310 3.068 1.00 95.06 105 SER A O 1
ATOM 782 N N . ALA A 1 106 ? 3.355 -13.617 2.389 1.00 95.50 106 ALA A N 1
ATOM 783 C CA . ALA A 1 106 ? 3.313 -14.498 3.566 1.00 95.50 106 ALA A CA 1
ATOM 784 C C . ALA A 1 106 ? 4.652 -15.171 3.921 1.00 95.50 106 ALA A C 1
ATOM 786 O O . ALA A 1 106 ? 4.879 -15.581 5.054 1.00 95.50 106 ALA A O 1
ATOM 787 N N . VAL A 1 107 ? 5.581 -15.269 2.965 1.00 95.62 107 VAL A N 1
ATOM 788 C CA . VAL A 1 107 ? 6.934 -15.809 3.192 1.00 95.62 107 VAL A CA 1
ATOM 789 C C . VAL A 1 107 ? 7.977 -14.724 3.497 1.00 95.62 107 VAL A C 1
ATOM 791 O O . VAL A 1 107 ? 9.172 -15.009 3.543 1.00 95.62 107 VAL A O 1
ATOM 794 N N . GLY A 1 108 ? 7.555 -13.469 3.671 1.00 94.25 108 GLY A N 1
ATOM 795 C CA . GLY A 1 108 ? 8.421 -12.332 3.991 1.00 94.25 108 GLY A CA 1
ATOM 796 C C . GLY A 1 108 ? 9.163 -11.726 2.795 1.00 94.25 108 GLY A C 1
ATOM 797 O O . GLY A 1 108 ? 10.042 -10.886 2.984 1.00 94.25 108 GLY A O 1
ATOM 798 N N . ILE A 1 109 ? 8.837 -12.121 1.557 1.00 95.12 109 ILE A N 1
ATOM 799 C CA . ILE A 1 109 ? 9.430 -11.502 0.361 1.00 95.12 109 ILE A CA 1
ATOM 800 C C . ILE A 1 109 ? 8.765 -10.153 0.117 1.00 95.12 109 ILE A C 1
ATOM 802 O O . ILE A 1 109 ? 7.555 -10.096 -0.106 1.00 95.12 109 ILE A O 1
ATOM 806 N N . GLN A 1 110 ? 9.580 -9.100 0.100 1.00 95.38 110 GLN A N 1
ATOM 807 C CA . GLN A 1 11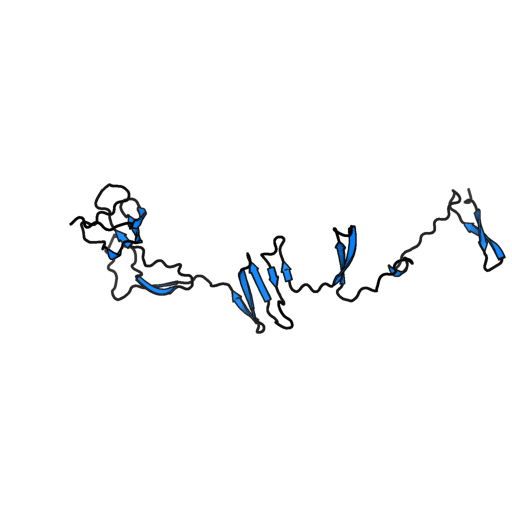0 ? 9.183 -7.756 -0.294 1.00 95.38 110 GLN A CA 1
ATOM 808 C C . GLN A 1 110 ? 9.264 -7.589 -1.816 1.00 95.38 110 GLN A C 1
ATOM 810 O O . GLN A 1 110 ? 10.311 -7.791 -2.431 1.00 95.38 110 GLN A O 1
ATOM 815 N N . THR A 1 111 ? 8.175 -7.125 -2.410 1.00 91.25 111 THR A N 1
ATOM 816 C CA . THR A 1 111 ? 8.096 -6.648 -3.787 1.00 91.25 111 THR A CA 1
ATOM 817 C C . THR A 1 111 ? 7.622 -5.200 -3.793 1.00 91.25 111 THR A C 1
ATOM 819 O O . THR A 1 111 ? 6.682 -4.830 -3.093 1.00 91.25 111 THR A O 1
ATOM 822 N N . LEU A 1 112 ? 8.297 -4.370 -4.580 1.00 88.25 112 LEU A N 1
ATOM 823 C CA . LEU A 1 112 ? 7.916 -2.985 -4.838 1.00 88.25 112 LEU A CA 1
ATOM 824 C C . LEU A 1 112 ? 7.320 -2.889 -6.244 1.00 88.25 112 LEU A C 1
ATOM 826 O O . LEU A 1 112 ? 7.574 -3.758 -7.086 1.00 88.25 112 LEU A O 1
ATOM 830 N N . ALA A 1 113 ? 6.582 -1.813 -6.520 1.00 83.12 113 ALA A N 1
ATOM 831 C CA . ALA A 1 113 ? 6.213 -1.468 -7.890 1.00 83.12 113 ALA A CA 1
ATOM 832 C C . ALA A 1 113 ? 7.449 -1.482 -8.817 1.00 83.12 113 ALA A C 1
ATOM 834 O O . ALA A 1 113 ? 8.582 -1.255 -8.365 1.00 83.12 113 ALA A O 1
ATOM 835 N N . LYS A 1 114 ? 7.222 -1.786 -10.108 1.00 78.88 114 LYS A N 1
ATOM 836 C CA . LYS A 1 114 ? 8.278 -1.941 -11.126 1.00 78.88 114 LYS A CA 1
ATOM 837 C C . LYS A 1 114 ? 9.307 -0.817 -10.993 1.00 78.88 114 LYS A C 1
ATOM 839 O O . LYS A 1 114 ? 8.972 0.350 -11.143 1.00 78.88 114 LYS A O 1
ATOM 844 N N . GLN A 1 115 ? 10.545 -1.196 -10.697 1.00 78.00 115 GLN A N 1
ATOM 845 C CA . GLN A 1 115 ? 11.667 -0.269 -10.621 1.00 78.00 115 GLN A CA 1
ATOM 846 C C . GLN A 1 115 ? 12.159 0.038 -12.040 1.00 78.00 115 GLN A C 1
ATOM 848 O O . GLN A 1 115 ? 12.292 -0.889 -12.852 1.00 78.00 115 GLN A O 1
ATOM 853 N N . SER A 1 116 ? 12.447 1.312 -12.312 1.00 87.19 116 SER A N 1
ATOM 854 C CA . SER A 1 116 ? 13.001 1.764 -13.590 1.00 87.19 116 SER A CA 1
ATOM 855 C C . SER A 1 116 ? 14.325 1.058 -13.856 1.00 87.19 116 SER A C 1
ATOM 857 O O . SER A 1 116 ? 15.231 1.040 -13.016 1.00 87.19 116 SER A O 1
ATOM 859 N N . ARG A 1 117 ? 14.420 0.415 -15.022 1.00 90.31 117 ARG A N 1
ATOM 860 C CA . ARG A 1 117 ? 15.685 -0.085 -15.561 1.00 90.31 117 ARG A CA 1
ATOM 861 C C . ARG A 1 117 ? 15.585 -0.244 -17.069 1.00 90.31 117 ARG A C 1
ATOM 863 O O . ARG A 1 117 ? 14.650 -0.865 -17.577 1.00 90.31 117 ARG A O 1
ATOM 870 N N . ALA A 1 118 ? 16.634 0.196 -17.746 1.00 93.69 118 ALA A N 1
ATOM 871 C CA . ALA A 1 118 ? 16.859 -0.075 -19.152 1.00 93.69 118 ALA A CA 1
ATOM 872 C C . ALA A 1 118 ? 18.329 -0.441 -19.386 1.00 93.69 118 ALA A C 1
ATOM 874 O O . ALA A 1 118 ? 19.229 0.020 -18.678 1.00 93.69 118 ALA A O 1
ATOM 875 N N . ARG A 1 119 ? 18.576 -1.294 -20.378 1.00 94.44 119 ARG A N 1
ATOM 876 C CA . ARG A 1 119 ? 19.905 -1.537 -20.941 1.00 94.44 119 ARG A CA 1
ATOM 877 C C . ARG A 1 119 ? 19.797 -1.535 -22.448 1.00 94.44 119 ARG A C 1
ATOM 879 O O . ARG A 1 119 ? 19.323 -2.501 -23.050 1.00 94.44 119 ARG A O 1
ATOM 886 N N . ALA A 1 120 ? 20.325 -0.470 -23.022 1.00 94.00 120 ALA A N 1
ATOM 887 C CA . ALA A 1 120 ? 20.449 -0.306 -24.451 1.00 94.00 120 ALA A CA 1
ATOM 888 C C . ALA A 1 120 ? 21.886 -0.562 -24.921 1.00 94.00 120 ALA A C 1
ATOM 890 O O . ALA A 1 120 ? 22.843 -0.459 -24.149 1.00 94.00 120 ALA A O 1
ATOM 891 N N . TYR A 1 121 ? 22.031 -0.939 -26.184 1.00 92.88 121 TYR A N 1
ATOM 892 C CA . TYR A 1 121 ? 23.303 -1.235 -26.831 1.00 92.88 121 TYR A CA 1
ATOM 893 C C . TYR A 1 121 ? 23.250 -0.890 -28.322 1.00 92.88 121 TYR A C 1
ATOM 895 O O . TYR A 1 121 ? 22.189 -0.629 -28.889 1.00 92.88 121 TYR A O 1
ATOM 903 N N . LEU A 1 122 ? 24.419 -0.870 -28.954 1.00 92.62 122 LEU A N 1
ATOM 904 C CA . LEU A 1 122 ? 24.560 -0.683 -30.392 1.00 92.62 122 LEU A CA 1
ATOM 905 C C . LEU A 1 122 ? 24.471 -2.037 -31.103 1.00 92.62 122 LEU A C 1
ATOM 907 O O . LEU A 1 122 ? 25.233 -2.955 -30.799 1.00 92.62 122 LEU A O 1
ATOM 911 N N . ILE A 1 123 ? 23.545 -2.170 -32.050 1.00 90.19 123 ILE A N 1
ATOM 912 C CA . ILE A 1 123 ? 23.398 -3.372 -32.869 1.00 90.19 123 ILE A CA 1
ATOM 913 C C . ILE A 1 123 ? 24.442 -3.364 -33.998 1.00 90.19 123 ILE A C 1
ATOM 915 O O . ILE A 1 123 ? 24.517 -2.431 -34.795 1.00 90.19 123 ILE A O 1
ATOM 919 N N . ALA A 1 124 ? 25.176 -4.476 -34.089 1.00 80.69 124 ALA A N 1
ATOM 920 C CA . ALA A 1 124 ? 25.948 -4.984 -35.230 1.00 80.69 124 ALA A CA 1
ATOM 921 C C . ALA A 1 124 ? 27.243 -4.272 -35.671 1.00 80.69 124 ALA A C 1
ATOM 923 O O . ALA A 1 124 ? 28.106 -4.966 -36.204 1.00 80.69 124 ALA A O 1
ATOM 924 N N . THR A 1 125 ? 27.448 -2.971 -35.458 1.00 86.44 125 THR A N 1
ATOM 925 C CA . THR A 1 125 ? 28.709 -2.312 -35.874 1.00 86.44 125 THR A CA 1
ATOM 926 C C . THR A 1 125 ? 29.121 -1.189 -34.943 1.00 86.44 125 THR A C 1
ATOM 928 O O . THR A 1 125 ? 28.260 -0.423 -34.523 1.00 86.44 125 THR A O 1
ATOM 931 N N . ASP A 1 126 ? 30.426 -1.030 -34.716 1.00 90.75 126 ASP A N 1
ATOM 932 C CA . ASP A 1 126 ? 30.974 0.109 -33.980 1.00 90.75 126 ASP A CA 1
ATOM 933 C C . ASP A 1 126 ? 30.580 1.439 -34.629 1.00 90.75 126 ASP A C 1
ATOM 935 O O . ASP A 1 126 ? 30.574 1.602 -35.853 1.00 90.75 126 ASP A O 1
ATOM 939 N N . GLN A 1 127 ? 30.264 2.421 -33.791 1.00 89.81 127 GLN A N 1
ATOM 940 C CA . GLN A 1 127 ? 30.021 3.778 -34.242 1.00 89.81 127 GLN A CA 1
ATOM 941 C C . GLN A 1 127 ? 31.345 4.536 -34.340 1.00 89.81 127 GLN A C 1
ATOM 943 O O . GLN A 1 127 ? 32.054 4.691 -33.349 1.00 89.81 127 GLN A O 1
ATOM 948 N N . SER A 1 128 ? 31.632 5.086 -35.519 1.00 91.38 128 SER A N 1
ATOM 949 C CA . SER A 1 128 ? 32.729 6.041 -35.683 1.00 91.38 128 SER A CA 1
ATOM 950 C C . SER A 1 128 ? 32.399 7.363 -34.984 1.00 91.38 128 SER A C 1
ATOM 952 O O . SER A 1 128 ? 31.339 7.948 -35.223 1.00 91.38 128 SER A O 1
ATOM 954 N N . ILE A 1 129 ? 33.318 7.841 -34.143 1.00 88.81 129 ILE A N 1
ATOM 955 C CA . ILE A 1 129 ? 33.254 9.145 -33.472 1.00 88.81 129 ILE A CA 1
ATOM 956 C C . ILE A 1 129 ? 34.508 9.924 -33.893 1.00 88.81 129 ILE A C 1
ATOM 958 O O . ILE A 1 129 ? 35.595 9.628 -33.390 1.00 88.81 129 ILE A O 1
ATOM 962 N N . PRO A 1 130 ? 34.399 10.860 -34.852 1.00 90.38 130 PRO A N 1
ATOM 963 C CA . PRO A 1 130 ? 35.541 11.639 -35.311 1.00 90.38 130 PRO A CA 1
ATOM 964 C C . PRO A 1 130 ? 36.136 12.508 -34.198 1.00 90.38 130 PRO A C 1
ATOM 966 O O . PRO A 1 130 ? 35.439 12.985 -33.301 1.00 90.38 130 PRO A O 1
ATOM 969 N N . THR A 1 131 ? 37.445 12.735 -34.268 1.00 94.25 131 THR A N 1
ATOM 970 C CA . THR A 1 131 ? 38.151 13.589 -33.309 1.00 94.25 131 THR A CA 1
ATOM 971 C C . THR A 1 131 ? 37.638 15.023 -33.389 1.00 94.25 131 THR A C 1
ATOM 973 O O . THR A 1 131 ? 37.737 15.653 -34.437 1.00 94.25 131 THR A O 1
ATOM 976 N N . GLY A 1 132 ? 37.175 15.558 -32.259 1.00 90.38 132 GLY A N 1
ATOM 977 C CA . GLY A 1 132 ? 36.712 16.944 -32.152 1.00 90.38 132 GLY A CA 1
ATOM 978 C C . GLY A 1 132 ? 35.227 17.152 -32.455 1.00 90.38 132 GLY A C 1
ATOM 979 O O . GLY A 1 132 ? 34.741 18.260 -32.247 1.00 90.38 132 GLY A O 1
ATOM 980 N N . ASP A 1 133 ? 34.506 16.101 -32.858 1.00 84.75 133 ASP A N 1
ATOM 981 C CA . ASP A 1 133 ? 33.076 16.170 -33.159 1.00 84.75 133 ASP A CA 1
ATOM 982 C C . ASP A 1 133 ? 32.208 15.675 -31.995 1.00 84.75 133 ASP A C 1
ATOM 984 O O . ASP A 1 133 ? 32.552 14.741 -31.265 1.00 84.75 133 ASP A O 1
ATOM 988 N N . TYR A 1 134 ? 31.016 16.261 -31.865 1.00 80.75 134 TYR A N 1
ATOM 989 C CA . TYR A 1 134 ? 29.969 15.772 -30.971 1.00 80.75 134 TYR A CA 1
ATOM 990 C C . TYR A 1 134 ? 29.005 14.872 -31.745 1.00 80.75 134 TYR A C 1
ATOM 992 O O . TYR A 1 134 ? 28.198 15.343 -32.549 1.00 80.75 134 TYR A O 1
ATOM 1000 N N . VAL A 1 135 ? 29.055 13.566 -31.477 1.00 79.62 135 VAL A N 1
ATOM 1001 C CA . VAL A 1 135 ? 28.164 12.582 -32.105 1.00 79.62 135 VAL A CA 1
ATOM 1002 C C . VAL A 1 135 ? 27.301 11.902 -31.043 1.00 79.62 135 VAL A C 1
ATOM 1004 O O . VAL A 1 135 ? 27.808 11.415 -30.035 1.00 79.62 135 VAL A O 1
ATOM 1007 N N . LYS A 1 136 ? 25.982 11.838 -31.272 1.00 82.56 136 LYS A N 1
ATOM 1008 C CA . LYS A 1 136 ? 25.056 11.075 -30.421 1.00 82.56 136 LYS A CA 1
ATOM 1009 C C . LYS A 1 136 ? 25.420 9.592 -30.484 1.00 82.56 136 LYS A C 1
ATOM 1011 O O . LYS A 1 136 ? 25.458 9.029 -31.579 1.00 82.56 136 LYS A O 1
ATOM 1016 N N . VAL A 1 137 ? 25.652 8.964 -29.332 1.00 87.19 137 VAL A N 1
ATOM 1017 C CA . VAL A 1 137 ? 25.872 7.514 -29.257 1.00 87.19 137 VAL A CA 1
ATOM 1018 C C . VAL A 1 137 ? 24.600 6.793 -29.701 1.00 87.19 137 VAL A C 1
ATOM 1020 O O . VAL A 1 137 ? 23.513 7.026 -29.171 1.00 87.19 137 VAL A O 1
ATOM 1023 N N . ARG A 1 138 ? 24.734 5.938 -30.711 1.00 85.81 138 ARG A N 1
ATOM 1024 C CA . ARG A 1 138 ? 23.665 5.123 -31.273 1.00 85.81 138 ARG A CA 1
ATOM 1025 C C . ARG A 1 138 ? 23.432 3.947 -30.337 1.00 85.81 138 ARG A C 1
ATOM 1027 O O . ARG A 1 138 ? 24.279 3.074 -30.197 1.00 85.81 138 ARG A O 1
ATOM 1034 N N . LEU A 1 139 ? 22.270 3.940 -29.704 1.00 90.62 139 LEU A N 1
ATOM 1035 C CA . LEU A 1 139 ? 21.778 2.831 -28.900 1.00 90.62 139 LEU A CA 1
ATOM 1036 C C . LEU A 1 139 ? 20.453 2.398 -29.532 1.00 90.62 139 LEU A C 1
ATOM 1038 O O . LEU A 1 139 ? 19.406 2.964 -29.248 1.00 90.62 139 LEU A O 1
ATOM 1042 N N . ASN A 1 140 ? 20.536 1.484 -30.496 1.00 87.88 140 ASN A N 1
ATOM 1043 C CA . ASN A 1 140 ? 19.419 1.040 -31.340 1.00 87.88 140 ASN A CA 1
ATOM 1044 C C . ASN A 1 140 ? 18.996 -0.409 -31.058 1.00 87.88 140 ASN A C 1
ATOM 1046 O O . ASN A 1 140 ? 18.178 -0.961 -31.789 1.00 87.88 140 ASN A O 1
ATOM 1050 N N . GLY A 1 141 ? 19.576 -1.029 -30.031 1.00 90.25 141 GLY A N 1
ATOM 1051 C CA . GLY A 1 141 ? 19.157 -2.313 -29.494 1.00 90.25 141 GLY A CA 1
ATOM 1052 C C . GLY A 1 141 ? 18.861 -2.219 -28.011 1.00 90.25 141 GLY A C 1
ATOM 1053 O O . GLY A 1 141 ? 19.505 -1.472 -27.277 1.00 90.25 141 GLY A O 1
ATOM 1054 N N . GLU A 1 142 ? 17.901 -3.020 -27.570 1.00 93.56 142 GLU A N 1
ATOM 1055 C CA . GLU A 1 142 ? 17.441 -3.077 -26.188 1.00 93.56 142 GLU A CA 1
ATOM 1056 C C . GLU A 1 142 ? 17.548 -4.514 -25.693 1.00 93.56 142 GLU A C 1
ATOM 1058 O O . GLU A 1 142 ? 17.087 -5.454 -26.340 1.00 93.56 142 GLU A O 1
ATO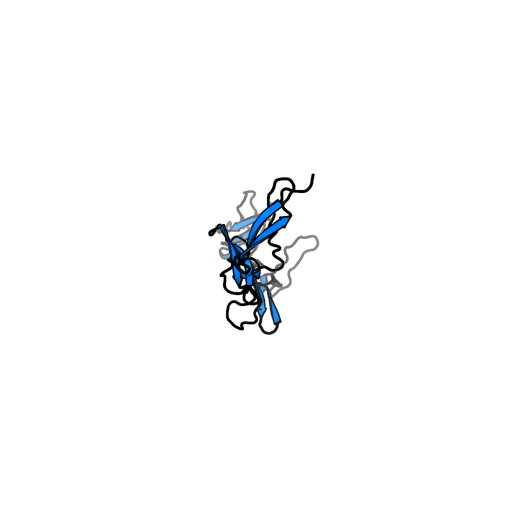M 1063 N N . SER A 1 143 ? 18.237 -4.710 -24.569 1.00 94.12 143 SER A N 1
ATOM 1064 C CA . SER A 1 143 ? 18.290 -6.018 -23.908 1.00 94.12 143 SER A CA 1
ATOM 1065 C C . SER A 1 143 ? 17.157 -6.156 -22.901 1.00 94.12 143 SER A C 1
ATOM 1067 O O . SER A 1 143 ? 16.625 -7.249 -22.724 1.00 94.12 143 SER A O 1
ATOM 1069 N N . TYR A 1 144 ? 16.828 -5.062 -22.220 1.00 92.44 144 TYR A N 1
ATOM 1070 C CA . TYR A 1 144 ? 15.648 -4.929 -21.384 1.00 92.44 144 TYR A CA 1
ATOM 1071 C C . TYR A 1 144 ? 15.287 -3.452 -21.256 1.00 92.44 144 TYR A C 1
ATOM 1073 O O . TYR A 1 144 ? 16.174 -2.604 -21.148 1.00 92.44 144 TYR A O 1
ATOM 1081 N N . ASP A 1 145 ? 13.990 -3.188 -21.194 1.00 92.31 145 ASP A N 1
ATOM 1082 C CA . ASP A 1 145 ? 13.401 -1.934 -20.750 1.00 92.31 145 ASP A CA 1
ATOM 1083 C C . ASP A 1 145 ? 12.110 -2.282 -19.999 1.00 92.31 145 ASP A C 1
ATOM 1085 O O . ASP A 1 145 ? 11.132 -2.757 -20.573 1.00 92.31 145 ASP A O 1
ATOM 1089 N N . ASN A 1 146 ? 12.144 -2.171 -18.673 1.00 88.94 146 ASN A N 1
ATOM 1090 C CA . ASN A 1 146 ? 11.066 -2.683 -17.827 1.00 88.94 146 ASN A CA 1
ATOM 1091 C C . ASN A 1 146 ? 9.842 -1.752 -17.769 1.00 88.94 146 ASN A C 1
ATOM 1093 O O . ASN A 1 146 ? 8.749 -2.216 -17.415 1.00 88.94 146 ASN A O 1
ATOM 1097 N N . GLN A 1 147 ? 10.032 -0.463 -18.055 1.00 88.00 147 GLN A N 1
ATOM 1098 C CA . GLN A 1 147 ? 8.993 0.567 -17.977 1.00 88.00 147 GLN A CA 1
ATOM 1099 C C . GLN A 1 147 ? 8.828 1.348 -19.287 1.00 88.00 147 GLN A C 1
ATOM 1101 O O . GLN A 1 147 ? 8.019 2.270 -19.330 1.00 88.00 147 GLN A O 1
ATOM 1106 N N . ASN A 1 148 ? 9.504 0.921 -20.358 1.00 88.38 148 ASN A N 1
ATOM 1107 C CA . ASN A 1 148 ? 9.433 1.536 -21.681 1.00 88.38 148 ASN A CA 1
ATOM 1108 C C . ASN A 1 148 ? 9.876 3.014 -21.656 1.00 88.38 148 ASN A C 1
ATOM 1110 O O . ASN A 1 148 ? 9.258 3.872 -22.287 1.00 88.38 148 ASN A O 1
ATOM 1114 N N . GLU A 1 149 ? 10.902 3.301 -20.849 1.00 88.12 149 GLU A N 1
ATOM 1115 C CA . GLU A 1 149 ? 11.441 4.644 -20.595 1.00 88.12 149 GLU A CA 1
ATOM 1116 C C . GLU A 1 149 ? 12.606 4.993 -21.527 1.00 88.12 149 GLU A C 1
ATOM 1118 O O . GLU A 1 149 ? 12.957 6.166 -21.673 1.00 88.12 149 GLU A O 1
ATOM 1123 N N . PHE A 1 150 ? 13.238 3.989 -22.135 1.00 89.75 150 PHE A N 1
ATOM 1124 C CA . PHE A 1 150 ? 14.297 4.199 -23.102 1.00 89.75 150 PHE A CA 1
ATOM 1125 C C . PHE A 1 150 ? 13.698 4.351 -24.503 1.00 89.75 150 PHE A C 1
ATOM 1127 O O . PHE A 1 150 ? 13.067 3.447 -25.036 1.00 89.75 150 PHE A O 1
ATOM 1134 N N . ASP A 1 151 ? 13.923 5.513 -25.114 1.00 85.81 151 ASP A N 1
ATOM 1135 C CA . ASP A 1 151 ? 13.456 5.811 -26.466 1.00 85.81 151 ASP A CA 1
ATOM 1136 C C . ASP A 1 151 ? 14.607 5.697 -27.481 1.00 85.81 151 ASP A C 1
ATOM 1138 O O . ASP A 1 151 ? 15.396 6.629 -27.685 1.00 85.81 151 ASP A O 1
ATOM 1142 N N . SER A 1 152 ? 14.697 4.539 -28.142 1.00 81.94 152 SER A N 1
ATOM 1143 C CA . SER A 1 152 ? 15.632 4.289 -29.250 1.00 81.94 152 SER A CA 1
ATOM 1144 C C . SER A 1 152 ? 15.194 4.902 -30.586 1.00 81.94 152 SER A C 1
ATOM 1146 O O . SER A 1 152 ? 15.972 4.905 -31.547 1.00 81.94 152 SER A O 1
ATOM 1148 N N . SER A 1 153 ? 13.974 5.446 -30.670 1.00 72.94 153 SER A N 1
ATOM 1149 C CA . SER A 1 153 ? 13.395 5.962 -31.913 1.00 72.94 153 SER A CA 1
ATOM 1150 C C . SER A 1 153 ? 13.877 7.367 -32.276 1.00 72.94 153 SER A C 1
ATOM 1152 O O . SER A 1 153 ? 13.757 7.763 -33.435 1.00 72.94 153 SER A O 1
ATOM 1154 N N . VAL A 1 154 ? 14.475 8.106 -31.329 1.00 67.31 154 VAL A N 1
ATOM 1155 C CA . VAL A 1 154 ? 14.911 9.494 -31.551 1.00 67.31 154 VAL A CA 1
ATOM 1156 C C . VAL A 1 154 ? 16.007 9.575 -32.620 1.00 67.31 154 VAL A C 1
ATOM 1158 O O . VAL A 1 154 ? 17.193 9.321 -32.348 1.00 67.31 154 VAL A O 1
ATOM 1161 N N . LYS A 1 155 ? 15.615 10.015 -33.818 1.00 68.44 155 LYS A N 1
ATOM 1162 C CA . LYS A 1 155 ? 16.500 10.329 -34.948 1.00 68.44 155 LYS A CA 1
ATOM 1163 C C . LYS A 1 155 ? 17.056 11.754 -34.802 1.00 68.44 155 LYS A C 1
ATOM 1165 O O . LYS A 1 155 ? 16.512 12.587 -34.082 1.00 68.44 155 LYS A O 1
ATOM 1170 N N . SER A 1 156 ? 18.180 12.058 -35.445 1.00 61.53 156 SER A N 1
ATOM 1171 C CA . SER A 1 156 ? 18.775 13.406 -35.414 1.00 61.53 156 SER A CA 1
ATOM 1172 C C . SER A 1 156 ? 19.350 13.758 -36.777 1.00 61.53 156 SER A C 1
ATOM 1174 O O . SER A 1 156 ? 20.075 12.929 -37.326 1.00 61.53 156 SER A O 1
ATOM 1176 N N . GLY A 1 157 ? 19.128 14.984 -37.247 1.00 60.97 157 GLY A N 1
ATOM 1177 C CA . GLY A 1 157 ? 19.647 15.489 -38.521 1.00 60.97 157 GLY A CA 1
ATOM 1178 C C . GLY A 1 157 ? 19.867 17.001 -38.491 1.00 60.97 157 GLY A C 1
ATOM 1179 O O . GLY A 1 157 ? 19.593 17.660 -37.482 1.00 60.97 157 GLY A O 1
ATOM 1180 N N . THR A 1 158 ? 20.423 17.536 -39.570 1.00 53.75 158 THR A N 1
ATOM 1181 C CA . THR A 1 158 ? 20.570 18.977 -39.808 1.00 53.75 158 THR A CA 1
ATOM 1182 C C . THR A 1 158 ? 19.447 19.442 -40.723 1.00 53.75 158 THR A C 1
ATOM 1184 O O . THR A 1 158 ? 19.131 18.766 -41.692 1.00 53.75 158 THR A O 1
ATOM 1187 N N . ALA A 1 159 ? 18.808 20.567 -40.401 1.00 53.88 159 ALA A N 1
ATOM 1188 C CA . ALA A 1 159 ? 17.875 21.193 -41.329 1.00 53.88 159 ALA A CA 1
ATOM 1189 C C . ALA A 1 159 ? 18.674 22.024 -42.345 1.00 53.88 159 ALA A C 1
ATOM 1191 O O . ALA A 1 159 ? 19.330 22.992 -41.955 1.00 53.88 159 ALA A O 1
ATOM 1192 N N . ASP A 1 160 ? 18.591 21.667 -43.627 1.00 55.84 160 ASP A N 1
ATOM 1193 C CA . ASP A 1 160 ? 19.304 22.353 -44.718 1.00 55.84 160 ASP A CA 1
ATOM 1194 C C . ASP A 1 160 ? 18.634 23.664 -45.170 1.00 55.84 160 ASP A C 1
ATOM 1196 O O . ASP A 1 160 ? 19.147 24.388 -46.025 1.00 55.84 160 ASP A O 1
ATOM 1200 N N . ALA A 1 161 ? 17.496 24.015 -44.564 1.00 54.19 161 ALA A N 1
ATOM 1201 C CA . ALA A 1 161 ? 16.792 25.271 -44.783 1.00 54.19 161 ALA A CA 1
ATOM 1202 C C . ALA A 1 161 ? 16.545 26.002 -43.457 1.00 54.19 161 ALA A C 1
ATOM 1204 O O . ALA A 1 161 ? 16.199 25.405 -42.439 1.00 54.19 161 ALA A O 1
ATOM 1205 N N . THR A 1 162 ? 16.670 27.331 -43.475 1.00 52.78 162 THR A N 1
ATOM 1206 C CA . THR A 1 162 ? 16.355 28.212 -42.336 1.00 52.78 162 THR A CA 1
ATOM 1207 C C . THR A 1 162 ? 14.848 28.496 -42.254 1.00 52.78 162 THR A C 1
ATOM 1209 O O . THR A 1 162 ? 14.423 29.642 -42.136 1.00 52.78 162 THR A O 1
ATOM 1212 N N . GLU A 1 163 ? 14.015 27.460 -42.352 1.00 52.34 163 GLU A N 1
ATOM 1213 C CA . GLU A 1 163 ? 12.588 27.541 -42.037 1.00 52.34 163 GLU A CA 1
ATOM 1214 C C . GLU A 1 163 ? 12.350 26.770 -40.739 1.00 52.34 163 GLU A C 1
ATOM 1216 O O . GLU A 1 163 ? 12.603 25.569 -40.659 1.00 52.34 163 GLU A O 1
ATOM 1221 N N . ALA A 1 164 ? 11.890 27.464 -39.695 1.00 44.16 164 ALA A N 1
ATOM 1222 C CA . ALA A 1 164 ? 11.593 26.831 -38.416 1.00 44.16 164 ALA A CA 1
ATOM 1223 C C . ALA A 1 164 ? 10.627 25.646 -38.623 1.00 44.16 164 ALA A C 1
ATOM 1225 O O . ALA A 1 164 ? 9.569 25.807 -39.233 1.00 44.16 164 ALA A O 1
ATOM 1226 N N . ASN A 1 165 ? 10.985 24.474 -38.090 1.00 48.97 165 ASN A N 1
ATOM 1227 C CA . ASN A 1 165 ? 10.192 23.236 -38.100 1.00 48.97 165 ASN A CA 1
ATOM 1228 C C . ASN A 1 165 ? 10.028 22.489 -39.441 1.00 48.97 165 ASN A C 1
ATOM 1230 O O . ASN A 1 165 ? 9.157 21.621 -39.522 1.00 48.97 165 ASN A O 1
ATOM 1234 N N . LYS A 1 166 ? 10.851 22.742 -40.468 1.00 55.94 166 LYS A N 1
ATOM 1235 C CA . LYS A 1 166 ? 10.922 21.854 -41.644 1.00 55.94 166 LYS A CA 1
ATOM 1236 C C . LYS A 1 166 ? 12.299 21.207 -41.750 1.00 55.94 166 LYS A C 1
ATOM 1238 O O . LYS A 1 166 ? 13.296 21.885 -41.968 1.00 55.94 166 LYS A O 1
ATOM 1243 N N . LEU A 1 167 ? 12.347 19.885 -41.610 1.00 57.47 167 LEU A N 1
ATOM 1244 C CA . LEU A 1 167 ? 13.528 19.103 -41.962 1.00 57.47 167 LEU A CA 1
ATOM 1245 C C . LEU A 1 167 ? 13.510 18.941 -43.480 1.00 57.47 167 LEU A C 1
ATOM 1247 O O . LEU A 1 167 ? 12.710 18.174 -44.007 1.00 57.47 167 LEU A O 1
ATOM 1251 N N . HIS A 1 168 ? 14.318 19.730 -44.180 1.00 62.19 168 HIS A N 1
ATOM 1252 C CA . HIS A 1 168 ? 14.627 19.447 -45.575 1.00 62.19 168 HIS A CA 1
ATOM 1253 C C . HIS A 1 168 ? 15.711 18.380 -45.571 1.00 62.19 168 HIS A C 1
ATOM 1255 O O . HIS A 1 168 ? 16.782 18.614 -45.017 1.00 62.19 168 HIS A O 1
ATOM 1261 N N . ASP A 1 169 ? 15.391 17.219 -46.128 1.00 57.78 169 ASP A N 1
ATOM 1262 C CA . ASP A 1 169 ? 16.343 16.140 -46.319 1.00 57.78 169 ASP A CA 1
ATOM 1263 C C . ASP A 1 169 ? 16.891 16.235 -47.744 1.00 57.78 169 ASP A C 1
ATOM 1265 O O . ASP A 1 169 ? 16.231 15.800 -48.688 1.00 57.78 169 ASP A O 1
ATOM 1269 N N . ALA A 1 170 ? 18.018 16.925 -47.919 1.00 56.47 170 ALA A N 1
ATOM 1270 C CA . ALA A 1 170 ? 18.712 17.012 -49.207 1.00 56.47 170 ALA A CA 1
ATOM 1271 C C . ALA A 1 170 ? 19.906 16.041 -49.286 1.00 56.47 170 ALA A C 1
ATOM 1273 O O . ALA A 1 170 ? 20.495 15.869 -50.351 1.00 56.47 170 ALA A O 1
ATOM 1274 N N . ASP A 1 171 ? 20.284 15.408 -48.170 1.00 61.50 171 ASP A N 1
ATOM 1275 C CA . ASP A 1 171 ? 21.380 14.440 -48.083 1.00 61.50 171 ASP A CA 1
ATOM 1276 C C . ASP A 1 171 ? 20.905 12.982 -47.914 1.00 61.50 171 ASP A C 1
ATOM 1278 O O . ASP A 1 171 ? 21.730 12.063 -47.870 1.00 61.50 171 ASP A O 1
ATOM 1282 N N . GLY A 1 172 ? 19.588 12.749 -47.888 1.00 65.38 172 GLY A N 1
ATOM 1283 C CA . GLY A 1 172 ? 18.968 11.428 -47.761 1.00 65.38 172 GLY A CA 1
ATOM 1284 C C . GLY A 1 172 ? 19.052 10.850 -46.343 1.00 65.38 172 GLY A C 1
ATOM 1285 O O . GLY A 1 172 ? 19.034 9.629 -46.163 1.00 65.38 172 GLY A O 1
ATOM 1286 N N . GLY A 1 173 ? 19.216 11.706 -45.333 1.00 63.09 173 GLY A N 1
ATOM 1287 C CA . GLY A 1 173 ? 19.287 11.358 -43.920 1.00 63.09 173 GLY A CA 1
ATOM 1288 C C . GLY A 1 173 ? 17.970 10.870 -43.304 1.00 63.09 173 GLY A C 1
ATOM 1289 O O . GLY A 1 173 ? 18.004 10.310 -42.203 1.00 63.09 173 GLY A O 1
ATOM 1290 N N . PHE A 1 174 ? 16.833 11.035 -43.986 1.00 69.25 174 PHE A N 1
ATOM 1291 C CA . PHE A 1 174 ? 15.495 10.649 -43.538 1.00 69.25 174 PHE A CA 1
ATOM 1292 C C . PHE A 1 174 ? 14.732 9.863 -44.620 1.00 69.25 174 PHE A C 1
ATOM 1294 O O . PHE A 1 174 ? 14.913 10.024 -45.820 1.00 69.25 174 PHE A O 1
ATOM 1301 N N . ALA A 1 175 ? 13.837 8.975 -44.198 1.00 74.31 175 ALA A N 1
ATOM 1302 C CA . ALA A 1 175 ? 13.021 8.175 -45.105 1.00 74.31 175 ALA A CA 1
ATOM 1303 C C . ALA A 1 175 ? 11.529 8.343 -44.813 1.00 74.31 175 ALA A C 1
ATOM 1305 O O . ALA A 1 175 ? 11.118 8.735 -43.721 1.00 74.31 175 ALA A O 1
ATOM 1306 N N . ALA A 1 176 ? 10.683 7.932 -45.763 1.00 75.81 176 ALA A N 1
ATOM 1307 C CA . ALA A 1 176 ? 9.233 7.866 -45.560 1.00 75.81 176 ALA A CA 1
ATOM 1308 C C . ALA A 1 176 ? 8.827 7.031 -44.324 1.00 75.81 176 ALA A C 1
ATOM 1310 O O . ALA A 1 176 ? 7.752 7.237 -43.766 1.00 75.81 176 ALA A O 1
ATOM 1311 N N . SER A 1 177 ? 9.688 6.110 -43.874 1.00 77.62 177 SER A N 1
ATOM 1312 C CA . SER A 1 177 ? 9.496 5.317 -42.655 1.00 77.62 177 SER A CA 1
ATOM 1313 C C . SER A 1 177 ? 9.719 6.082 -41.347 1.00 77.62 177 SER A C 1
ATOM 1315 O O . SER A 1 177 ? 9.361 5.559 -40.297 1.00 77.62 177 SER A O 1
ATOM 1317 N N . ASP A 1 178 ? 10.302 7.283 -41.380 1.00 74.00 178 ASP A N 1
ATOM 1318 C CA . ASP A 1 178 ? 10.571 8.089 -40.181 1.00 74.00 178 ASP A CA 1
ATOM 1319 C C . ASP A 1 178 ? 9.389 9.003 -39.798 1.00 74.00 178 ASP A C 1
ATOM 1321 O O . ASP A 1 178 ? 9.455 9.715 -38.796 1.00 74.00 178 ASP A O 1
ATOM 1325 N N . VAL A 1 179 ? 8.278 8.975 -40.550 1.00 77.00 179 VAL A N 1
ATOM 1326 C CA . VAL A 1 179 ? 7.033 9.662 -40.167 1.00 77.00 179 VAL A CA 1
ATOM 1327 C C . VAL A 1 179 ? 6.527 9.099 -38.835 1.00 77.00 179 VAL A C 1
ATOM 1329 O O . VAL A 1 179 ? 6.313 7.898 -38.693 1.00 77.00 179 VAL A O 1
ATOM 1332 N N . GLY A 1 180 ? 6.328 9.980 -37.855 1.00 73.06 180 GLY A N 1
ATOM 1333 C CA . GLY A 1 180 ? 5.991 9.638 -36.473 1.00 73.06 180 GLY A CA 1
ATOM 1334 C C . GLY A 1 180 ? 7.190 9.558 -35.522 1.00 73.06 180 GLY A C 1
ATOM 1335 O O . GLY A 1 180 ? 6.979 9.529 -34.311 1.00 73.06 180 GLY A O 1
ATOM 1336 N N . ALA A 1 181 ? 8.431 9.576 -36.021 1.00 73.31 181 ALA A N 1
ATOM 1337 C CA . ALA A 1 181 ? 9.617 9.616 -35.168 1.00 73.31 181 ALA A CA 1
ATOM 1338 C C . ALA A 1 181 ? 9.823 11.009 -34.549 1.00 73.31 181 ALA A C 1
ATOM 1340 O O . ALA A 1 181 ? 9.526 12.040 -35.163 1.00 73.31 181 ALA A O 1
ATOM 1341 N N . THR A 1 182 ? 10.389 11.040 -33.342 1.00 76.12 182 THR A N 1
ATOM 1342 C CA . THR A 1 182 ? 10.905 12.271 -32.734 1.00 76.12 182 THR A CA 1
ATOM 1343 C C . THR A 1 182 ? 12.258 12.603 -33.357 1.00 76.12 182 THR A C 1
ATOM 1345 O O . THR A 1 182 ? 13.182 11.787 -33.322 1.00 76.12 182 THR A O 1
ATOM 1348 N N . VAL A 1 183 ? 12.395 13.811 -33.901 1.00 73.94 183 VAL A N 1
ATOM 1349 C CA . VAL A 1 183 ? 13.650 14.318 -34.457 1.00 73.94 183 VAL A CA 1
ATOM 1350 C C . VAL A 1 183 ? 14.190 15.455 -33.608 1.00 73.94 183 VAL A C 1
ATOM 1352 O O . VAL A 1 183 ? 13.458 16.354 -33.200 1.00 73.94 183 VAL A O 1
ATOM 1355 N N . TRP A 1 184 ? 15.500 15.417 -33.380 1.00 74.56 184 TRP A N 1
ATOM 1356 C CA . TRP A 1 184 ? 16.271 16.539 -32.858 1.00 74.56 184 TRP A CA 1
ATOM 1357 C C . TRP A 1 184 ? 16.856 17.370 -34.008 1.00 74.56 184 TRP A C 1
ATOM 1359 O O . TRP A 1 184 ? 17.681 16.860 -34.776 1.00 74.56 184 TRP A O 1
ATOM 1369 N N . ASN A 1 185 ? 16.440 18.636 -34.114 1.00 68.19 185 ASN A N 1
ATOM 1370 C CA . ASN A 1 185 ? 17.003 19.605 -35.049 1.00 68.19 185 ASN A CA 1
ATOM 1371 C C . ASN A 1 185 ? 18.294 20.190 -34.469 1.00 68.19 185 ASN A C 1
ATOM 1373 O O . ASN A 1 185 ? 18.280 20.937 -33.489 1.00 68.19 185 ASN A O 1
ATOM 1377 N N . LYS A 1 186 ? 19.430 19.871 -35.089 1.00 66.94 186 LYS A N 1
ATOM 1378 C CA . LYS A 1 186 ? 20.738 20.347 -34.618 1.00 66.94 186 LYS A CA 1
ATOM 1379 C C . LYS A 1 186 ? 20.977 21.840 -34.871 1.00 66.94 186 LYS A C 1
ATOM 1381 O O . LYS A 1 186 ? 21.849 22.409 -34.222 1.00 66.94 186 LYS A O 1
ATOM 1386 N N . THR A 1 187 ? 20.226 22.472 -35.777 1.00 66.44 187 THR A N 1
ATOM 1387 C CA . THR A 1 187 ? 20.403 23.890 -36.136 1.00 66.44 187 THR A CA 1
ATOM 1388 C C . THR A 1 187 ? 19.904 24.831 -35.034 1.00 66.44 187 THR A C 1
ATOM 1390 O O . THR A 1 187 ? 20.521 25.863 -34.784 1.00 66.44 187 THR A O 1
ATOM 1393 N N . ASP A 1 188 ? 18.815 24.473 -34.347 1.00 66.50 188 ASP A N 1
ATOM 1394 C CA . ASP A 1 188 ? 18.175 25.303 -33.311 1.00 66.50 188 ASP A CA 1
ATOM 1395 C C . ASP A 1 188 ? 17.954 24.577 -31.970 1.00 66.50 188 ASP A C 1
ATOM 1397 O O . ASP A 1 188 ? 17.402 25.153 -31.032 1.00 66.50 188 ASP A O 1
ATOM 1401 N N . ASN A 1 189 ? 18.422 23.330 -31.854 1.00 71.44 189 ASN A N 1
ATOM 1402 C CA . ASN A 1 189 ? 18.299 22.482 -30.670 1.00 71.44 189 ASN A CA 1
ATOM 1403 C C . ASN A 1 189 ? 16.844 22.203 -30.240 1.00 71.44 189 ASN A C 1
ATOM 1405 O O . ASN A 1 189 ? 16.572 21.984 -29.056 1.00 71.44 189 ASN A O 1
ATOM 1409 N N . THR A 1 190 ? 15.904 22.196 -31.186 1.00 72.69 190 THR A N 1
ATOM 1410 C CA . THR A 1 190 ? 14.496 21.867 -30.929 1.00 72.69 190 THR A CA 1
ATOM 1411 C C . THR A 1 190 ? 14.181 20.394 -31.207 1.00 72.69 190 THR A C 1
ATOM 1413 O O . THR A 1 190 ? 14.894 19.708 -31.943 1.00 72.69 190 THR A O 1
ATOM 1416 N N . TYR A 1 191 ? 13.109 19.894 -30.587 1.00 73.31 191 TYR A N 1
ATOM 1417 C CA . TYR A 1 191 ? 12.578 18.548 -30.808 1.00 73.31 191 TYR A CA 1
ATOM 1418 C C . TYR A 1 191 ? 11.192 18.650 -31.439 1.00 73.31 191 TYR A C 1
ATOM 1420 O O . TYR A 1 191 ? 10.365 19.439 -30.983 1.00 73.31 191 TYR A O 1
ATOM 1428 N N . THR A 1 192 ? 10.929 17.843 -32.464 1.00 72.00 192 THR A N 1
ATOM 1429 C CA . THR A 1 192 ? 9.615 17.783 -33.118 1.00 72.00 192 THR A CA 1
ATOM 1430 C C . THR A 1 192 ? 9.305 16.373 -33.613 1.00 72.00 192 THR A C 1
ATOM 1432 O O . THR A 1 192 ? 10.212 15.564 -33.807 1.00 72.00 192 THR A O 1
ATOM 1435 N N . THR A 1 193 ? 8.028 16.065 -33.823 1.00 76.06 193 THR A N 1
ATOM 1436 C CA . THR A 1 193 ? 7.594 14.814 -34.459 1.00 76.06 193 THR A CA 1
ATOM 1437 C C . THR A 1 193 ? 7.489 15.016 -35.966 1.00 76.06 193 THR A C 1
ATOM 1439 O O . THR A 1 193 ? 6.893 15.993 -36.426 1.00 76.06 193 THR A O 1
ATOM 1442 N N . VAL A 1 194 ? 8.020 14.079 -36.754 1.00 72.50 194 VAL A N 1
ATOM 1443 C CA . VAL A 1 194 ? 7.850 14.097 -38.215 1.00 72.50 194 VAL A CA 1
ATOM 1444 C C . VAL A 1 194 ? 6.385 13.824 -38.543 1.00 72.50 194 VAL A C 1
ATOM 1446 O O . VAL A 1 194 ? 5.888 12.721 -38.332 1.00 72.50 194 VAL A O 1
ATOM 1449 N N . THR A 1 195 ? 5.679 14.824 -39.061 1.00 74.19 195 THR A N 1
ATOM 1450 C CA . THR A 1 195 ? 4.250 14.715 -39.411 1.00 74.19 195 THR A CA 1
ATOM 1451 C C . THR A 1 195 ? 4.012 14.349 -40.877 1.00 74.19 195 THR A C 1
ATOM 1453 O O . THR A 1 195 ? 2.897 13.990 -41.248 1.00 74.19 195 THR A O 1
ATOM 1456 N N . GLY A 1 196 ? 5.057 14.382 -41.705 1.00 71.75 196 GLY A N 1
ATOM 1457 C CA . GLY A 1 196 ? 5.033 13.965 -43.103 1.00 71.75 196 GLY A CA 1
ATOM 1458 C C . GLY A 1 196 ? 6.441 13.940 -43.695 1.00 71.75 196 GLY A C 1
ATOM 1459 O O . GLY A 1 196 ? 7.326 14.639 -43.206 1.00 71.75 196 GLY A O 1
ATOM 1460 N N . PHE A 1 197 ? 6.642 13.121 -44.728 1.00 71.88 197 PHE A N 1
ATOM 1461 C CA . PHE A 1 197 ? 7.892 13.036 -45.486 1.00 71.88 197 PHE A CA 1
ATOM 1462 C C . PHE A 1 197 ? 7.717 13.725 -46.840 1.00 71.88 197 PHE A C 1
ATOM 1464 O O . PHE A 1 197 ? 6.741 13.464 -47.548 1.00 71.88 197 PHE A O 1
ATOM 1471 N N . GLN A 1 198 ? 8.666 14.583 -47.197 1.00 68.62 198 GLN A N 1
ATOM 1472 C CA . GLN A 1 198 ? 8.760 15.179 -48.520 1.00 68.62 198 GLN A CA 1
ATOM 1473 C C . GLN A 1 198 ? 10.206 15.050 -48.991 1.00 68.62 198 GLN A C 1
ATOM 1475 O O . GLN A 1 198 ? 11.099 15.631 -48.386 1.00 68.62 198 GLN A O 1
ATOM 1480 N N . ASP A 1 199 ? 10.406 14.272 -50.052 1.00 63.91 199 ASP A N 1
ATOM 1481 C CA . ASP A 1 199 ? 11.700 14.124 -50.712 1.00 63.91 199 ASP A CA 1
ATOM 1482 C C . ASP A 1 199 ? 12.021 15.414 -51.480 1.00 63.91 199 ASP A C 1
ATOM 1484 O O . ASP A 1 199 ? 11.241 15.842 -52.343 1.00 63.91 199 ASP A O 1
ATOM 1488 N N . SER A 1 200 ? 13.119 16.068 -51.106 1.00 61.31 200 SER A N 1
ATOM 1489 C CA . SER A 1 200 ? 13.579 17.314 -51.729 1.00 61.31 200 SER A CA 1
ATOM 1490 C C . SER A 1 200 ? 14.497 17.081 -52.939 1.00 61.31 200 SER A C 1
ATOM 1492 O O . SER A 1 200 ? 14.759 18.052 -53.656 1.00 61.31 200 SER A O 1
ATOM 1494 N N . GLY A 1 201 ? 14.889 15.827 -53.214 1.00 56.78 201 GLY A N 1
ATOM 1495 C CA . GLY A 1 201 ? 15.749 15.423 -54.333 1.00 56.78 201 GLY A CA 1
ATOM 1496 C C . GLY A 1 201 ? 17.214 15.236 -53.973 1.00 56.78 201 GLY A C 1
ATOM 1497 O O . GLY A 1 201 ? 17.735 16.046 -53.177 1.00 56.78 201 GLY A O 1
#

Sequence (201 aa):
MAGALLWIWDTANGKWVKLAGTATGAMSIHAIVDYLNDIGDVNVAAPTDGYVLYWDETAGEFKLKAVVGTKIIDADGDTSVDVEQAADEDIIRGKVAGVEALHISAVGIQTLAKQSRARAYLIATDQSIPTGDYVKVRLNGESYDNQNEFDSSVKSGTADATEANKLHDADGGFAASDVGATVWNKTDNTYTTVTGFQDSG

Organism: NCBI:txid412755